Protein AF-A0A9N8ZAM7-F1 (afdb_monomer)

InterPro domains:
  IPR006011 Syntaxin, N-terminal domain [PF00804] (9-157)
  IPR010989 SNARE [SSF47661] (10-206)
  IPR045242 Syntaxin [PTHR19957] (15-253)

Nearest PDB structures (foldseek):
  1fio-assembly1_A  TM=8.829E-01  e=1.238E-08  Saccharomyces cerevisiae
  5lg4-assembly1_A  TM=8.996E-01  e=4.726E-08  Saccharomyces cerevisiae S288C
  5m4y-assembly1_A  TM=8.963E-01  e=9.948E-08  Saccharomyces cerevisiae S288C
  5m4y-assembly2_C  TM=8.676E-01  e=7.387E-08  Saccharomyces cerevisiae S288C
  7q83-assembly1_B  TM=8.744E-01  e=1.260E-04  Saccharomyces cerevisiae S288C

Mean predicted aligned error: 14.82 Å

Organism: NCBI:txid1213867

Foldseek 3Di:
DPDVVVVVVLVVLLVLLVVLLVVLVVLLVVLLVLLVVLLPDPDPVSNVVSLVVSVVSLVVSLVSLVVSLVSLVVLVVVLVPDDPPPPVSVVSVVSSVVSLVSSLVSLVSSLVSLVVSLVSLLVVQLVVVCVVVVPDDPVNSVVLLLDLDDDVVLVVVQPPDPVSVVVNVVSNVSSVSSVVSLVSSVSSLVSSVVSPPPPPDDDPDDPPPVVVSCVSVCVSVVSVPDDDDDDDDDDDPDPPPVVVVVVVVVVVVVVVVVVVVVVVVD

Structure (mmCIF, N/CA/C/O backbone):
data_AF-A0A9N8ZAM7-F1
#
_entry.id   AF-A0A9N8ZAM7-F1
#
loop_
_atom_site.group_PDB
_atom_site.id
_atom_site.type_symbol
_atom_site.label_atom_id
_atom_site.label_alt_id
_atom_site.label_comp_id
_atom_site.label_asym_id
_atom_site.label_entity_id
_atom_site.label_seq_id
_atom_site.pdbx_PDB_ins_code
_atom_site.Cartn_x
_atom_site.Cartn_y
_atom_site.Cartn_z
_atom_site.occupancy
_atom_site.B_iso_or_equiv
_atom_site.auth_seq_id
_atom_site.auth_comp_id
_atom_site.auth_asym_id
_atom_site.auth_atom_id
_atom_site.pdbx_PDB_model_num
ATOM 1 N N . MET A 1 1 ? 20.074 8.987 -38.289 1.00 48.75 1 MET A N 1
ATOM 2 C CA . MET A 1 1 ? 20.269 9.927 -37.158 1.00 48.75 1 MET A CA 1
ATOM 3 C C . MET A 1 1 ? 19.615 9.322 -35.912 1.00 48.75 1 MET A C 1
ATOM 5 O O . MET A 1 1 ? 18.932 10.019 -35.177 1.00 48.75 1 MET A O 1
ATOM 9 N N . ASP A 1 2 ? 19.798 8.013 -35.678 1.00 62.59 2 ASP A N 1
ATOM 10 C CA . ASP A 1 2 ? 18.741 7.205 -35.039 1.00 62.59 2 ASP A CA 1
ATOM 11 C C . ASP A 1 2 ? 19.158 6.454 -33.773 1.00 62.59 2 ASP A C 1
ATOM 13 O O . ASP A 1 2 ? 18.412 6.468 -32.797 1.00 62.59 2 ASP A O 1
ATOM 17 N N . ASP A 1 3 ? 20.348 5.853 -33.722 1.00 60.50 3 ASP A N 1
ATOM 18 C CA . ASP A 1 3 ? 20.687 4.972 -32.591 1.00 60.50 3 ASP A CA 1
ATOM 19 C C . ASP A 1 3 ? 21.070 5.742 -31.319 1.00 60.50 3 ASP A C 1
ATOM 21 O O . ASP A 1 3 ? 20.697 5.351 -30.214 1.00 60.50 3 ASP A O 1
ATOM 25 N N . ASN A 1 4 ? 21.732 6.897 -31.460 1.00 60.62 4 ASN A N 1
ATOM 26 C CA . ASN A 1 4 ? 22.152 7.709 -30.313 1.00 60.62 4 ASN A CA 1
ATOM 27 C C . ASN A 1 4 ? 20.951 8.370 -29.603 1.00 60.62 4 ASN A C 1
ATOM 29 O O . ASN A 1 4 ? 20.853 8.353 -28.380 1.00 60.62 4 ASN A O 1
ATOM 33 N N . VAL A 1 5 ? 19.973 8.870 -30.369 1.00 68.50 5 VAL A N 1
ATOM 34 C CA . VAL A 1 5 ? 18.729 9.451 -29.824 1.00 68.50 5 VAL A CA 1
ATOM 35 C C . VAL A 1 5 ? 17.871 8.373 -29.154 1.00 68.50 5 VAL A C 1
ATOM 37 O O . VAL A 1 5 ? 17.298 8.604 -28.088 1.00 68.50 5 VAL A O 1
ATOM 40 N N . LYS A 1 6 ? 17.813 7.170 -29.740 1.00 66.25 6 LYS A N 1
ATOM 41 C CA . LYS A 1 6 ? 17.089 6.029 -29.169 1.00 66.25 6 LYS A CA 1
ATOM 42 C C . LYS A 1 6 ? 17.720 5.554 -27.857 1.00 66.25 6 LYS A C 1
ATOM 44 O O . LYS A 1 6 ? 16.984 5.266 -26.917 1.00 66.25 6 LYS A O 1
ATOM 49 N N . ASN A 1 7 ? 19.051 5.531 -27.766 1.00 68.12 7 ASN A N 1
ATOM 50 C CA . ASN A 1 7 ? 19.766 5.191 -26.534 1.00 68.12 7 ASN A CA 1
ATOM 51 C C . ASN A 1 7 ? 19.563 6.236 -25.429 1.00 68.12 7 ASN A C 1
ATOM 53 O O . ASN A 1 7 ? 19.286 5.852 -24.295 1.00 68.12 7 ASN A O 1
ATOM 57 N N . ILE A 1 8 ? 19.601 7.535 -25.746 1.00 74.81 8 ILE A N 1
ATOM 58 C CA . ILE A 1 8 ? 19.331 8.609 -24.771 1.00 74.81 8 ILE A CA 1
ATOM 59 C C . ILE A 1 8 ? 17.920 8.471 -24.183 1.00 74.81 8 ILE A C 1
ATOM 61 O O . ILE A 1 8 ? 17.765 8.407 -22.966 1.00 74.81 8 ILE A O 1
ATOM 65 N N . LYS A 1 9 ? 16.901 8.306 -25.035 1.00 76.31 9 LYS A N 1
ATOM 66 C CA . LYS A 1 9 ? 15.503 8.155 -24.598 1.00 76.31 9 LYS A CA 1
ATOM 67 C C . LYS A 1 9 ? 15.277 6.930 -23.697 1.00 76.31 9 LYS A C 1
ATOM 69 O O . LYS A 1 9 ? 14.384 6.926 -22.854 1.00 76.31 9 LYS A O 1
ATOM 74 N N . LEU A 1 10 ? 16.072 5.876 -23.873 1.00 72.31 10 LEU A N 1
ATOM 75 C CA . LEU A 1 10 ? 15.994 4.665 -23.055 1.00 72.31 10 LEU A CA 1
ATOM 76 C C . LEU A 1 10 ? 16.724 4.805 -21.719 1.00 72.31 10 LEU A C 1
ATOM 78 O O . LEU A 1 10 ? 16.245 4.284 -20.715 1.00 72.31 10 LEU A O 1
ATOM 82 N N . LEU A 1 11 ? 17.854 5.514 -21.686 1.00 78.88 11 LEU A N 1
ATOM 83 C CA . LEU A 1 11 ? 18.522 5.862 -20.431 1.00 78.88 11 LEU A CA 1
ATOM 84 C C . LEU A 1 11 ? 17.626 6.758 -19.567 1.00 78.88 11 LEU A C 1
ATOM 86 O O . LEU A 1 11 ? 17.526 6.540 -18.360 1.00 78.88 11 LEU A O 1
ATOM 90 N N . GLU A 1 12 ? 16.912 7.696 -20.191 1.00 85.56 12 GLU A N 1
ATOM 91 C CA . GLU A 1 12 ? 15.881 8.505 -19.532 1.00 85.56 12 GLU A CA 1
ATOM 92 C C . GLU A 1 12 ? 14.738 7.641 -18.979 1.00 85.56 12 GLU A C 1
ATOM 94 O O . GLU A 1 12 ? 14.302 7.845 -17.847 1.00 85.56 12 GLU A O 1
ATOM 99 N N . GLU A 1 13 ? 14.273 6.642 -19.737 1.00 86.44 13 GLU A N 1
ATOM 100 C CA . GLU A 1 13 ? 13.217 5.727 -19.291 1.00 86.44 13 GLU A CA 1
ATOM 101 C C . GLU A 1 13 ? 13.641 4.907 -18.066 1.00 86.44 13 GLU A C 1
ATOM 103 O O . GLU A 1 13 ? 12.907 4.831 -17.082 1.00 86.44 13 GLU A O 1
ATOM 108 N N . VAL A 1 14 ? 14.846 4.342 -18.096 1.00 89.88 14 VAL A N 1
ATOM 109 C CA . VAL A 1 14 ? 15.426 3.601 -16.970 1.00 89.88 14 VAL A CA 1
ATOM 110 C C . VAL A 1 14 ? 15.573 4.497 -15.738 1.00 89.88 14 VAL A C 1
ATOM 112 O O . VAL A 1 14 ? 15.142 4.113 -14.652 1.00 89.88 14 VAL A O 1
ATOM 115 N N . SER A 1 15 ? 16.136 5.696 -15.904 1.00 92.06 15 SER A N 1
ATOM 116 C CA . SER A 1 15 ? 16.304 6.654 -14.807 1.00 92.06 15 SER A CA 1
ATOM 117 C C . SER A 1 15 ? 14.955 7.079 -14.217 1.00 92.06 15 SER A C 1
ATOM 119 O O . SER A 1 15 ? 14.806 7.156 -12.997 1.00 92.06 15 SER A O 1
ATOM 121 N N . SER A 1 16 ? 13.938 7.268 -15.063 1.00 94.25 16 SER A N 1
ATOM 122 C CA . SER A 1 16 ? 12.575 7.565 -14.618 1.00 94.25 16 SER A CA 1
ATOM 123 C C . SER A 1 16 ? 11.981 6.428 -13.783 1.00 94.25 16 SER A C 1
ATOM 125 O O . SER A 1 16 ? 11.367 6.693 -12.749 1.00 94.25 16 SER A O 1
ATOM 127 N N . ILE A 1 17 ? 12.180 5.166 -14.187 1.00 94.69 17 ILE A N 1
ATOM 128 C CA . ILE A 1 17 ? 11.742 3.999 -13.404 1.00 94.69 17 ILE A CA 1
ATOM 129 C C . ILE A 1 17 ? 12.436 3.991 -12.037 1.00 94.69 17 ILE A C 1
ATOM 131 O O . ILE A 1 17 ? 11.761 3.852 -11.020 1.00 94.69 17 ILE A O 1
ATOM 135 N N . GLU A 1 18 ? 13.756 4.189 -11.988 1.00 94.25 18 GLU A N 1
ATOM 136 C CA . GLU A 1 18 ? 14.510 4.214 -10.726 1.00 94.25 18 GLU A CA 1
ATOM 137 C C . GLU A 1 18 ? 14.009 5.304 -9.775 1.00 94.25 18 GLU A C 1
ATOM 139 O O . GLU A 1 18 ? 13.710 5.011 -8.618 1.00 94.25 18 GLU A O 1
ATOM 144 N N . GLN A 1 19 ? 13.818 6.527 -10.275 1.00 96.31 19 GLN A N 1
ATOM 145 C CA . GLN A 1 19 ? 13.316 7.649 -9.479 1.00 96.31 19 GLN A CA 1
ATOM 146 C C . GLN A 1 19 ? 11.909 7.383 -8.920 1.00 96.31 19 GLN A C 1
ATOM 148 O O . GLN A 1 19 ? 11.572 7.787 -7.800 1.00 96.31 19 GLN A O 1
ATOM 153 N N . ARG A 1 20 ? 11.056 6.708 -9.695 1.00 96.88 20 ARG A N 1
ATOM 154 C CA . ARG A 1 20 ? 9.708 6.330 -9.254 1.00 96.88 20 ARG A CA 1
ATOM 155 C C . ARG A 1 20 ? 9.759 5.278 -8.156 1.00 96.88 20 ARG A C 1
ATOM 157 O O . ARG A 1 20 ? 9.034 5.421 -7.174 1.00 96.88 20 ARG A O 1
ATOM 164 N N . ILE A 1 21 ? 10.639 4.285 -8.282 1.00 93.81 21 ILE A N 1
ATOM 165 C CA . ILE A 1 21 ? 10.883 3.286 -7.235 1.00 93.81 21 ILE A CA 1
ATOM 166 C C . ILE A 1 21 ? 11.348 3.974 -5.943 1.00 93.81 21 ILE A C 1
ATOM 168 O O . ILE A 1 21 ? 10.751 3.740 -4.894 1.00 93.81 21 ILE A O 1
ATOM 172 N N . ASP A 1 22 ? 12.305 4.901 -6.019 1.00 93.81 22 ASP A N 1
ATOM 173 C CA . ASP A 1 22 ? 12.776 5.656 -4.846 1.00 93.81 22 ASP A CA 1
ATOM 174 C C . ASP A 1 22 ? 11.640 6.484 -4.213 1.00 93.81 22 ASP A C 1
ATOM 176 O O . ASP A 1 22 ? 11.487 6.568 -2.992 1.00 93.81 22 ASP A O 1
ATOM 180 N N . THR A 1 23 ? 10.773 7.067 -5.045 1.00 96.31 23 THR A N 1
ATOM 181 C CA . THR A 1 23 ? 9.589 7.802 -4.577 1.00 96.31 23 THR A CA 1
ATOM 182 C C . THR A 1 23 ? 8.603 6.884 -3.848 1.00 96.31 23 THR A C 1
ATOM 184 O O . THR A 1 23 ? 8.030 7.282 -2.828 1.00 96.31 23 THR A O 1
ATOM 187 N N . ILE A 1 24 ? 8.409 5.655 -4.335 1.00 96.00 24 ILE A N 1
ATOM 188 C CA . ILE A 1 24 ? 7.571 4.647 -3.677 1.00 96.00 24 ILE A CA 1
ATOM 189 C C . ILE A 1 24 ? 8.163 4.286 -2.309 1.00 96.00 24 ILE A C 1
ATOM 191 O O . ILE A 1 24 ? 7.428 4.306 -1.323 1.00 96.00 24 ILE A O 1
ATOM 195 N N . GLU A 1 25 ? 9.471 4.042 -2.206 1.00 93.81 25 GLU A N 1
ATOM 196 C CA . GLU A 1 25 ? 10.148 3.757 -0.928 1.00 93.81 25 GLU A CA 1
ATOM 197 C C . GLU A 1 25 ? 9.952 4.885 0.096 1.00 93.81 25 GLU A C 1
ATOM 199 O O . GLU A 1 25 ? 9.570 4.646 1.249 1.00 93.81 25 GLU A O 1
ATOM 204 N N . ILE A 1 26 ? 10.121 6.137 -0.340 1.00 96.25 26 ILE A N 1
ATOM 205 C CA . ILE A 1 26 ? 9.873 7.320 0.491 1.00 96.25 26 ILE A CA 1
ATOM 206 C C . ILE A 1 26 ? 8.412 7.361 0.958 1.00 96.25 26 ILE A C 1
ATOM 208 O O . ILE A 1 26 ? 8.130 7.686 2.118 1.00 96.25 26 ILE A O 1
ATOM 212 N N . ASN A 1 27 ? 7.462 7.051 0.075 1.00 96.69 27 ASN A N 1
ATOM 213 C CA . ASN A 1 27 ? 6.049 7.022 0.434 1.00 96.69 27 ASN A CA 1
ATOM 214 C C . ASN A 1 27 ? 5.729 5.897 1.421 1.00 96.69 27 ASN A C 1
ATOM 216 O O . ASN A 1 27 ? 5.011 6.156 2.386 1.00 96.69 27 ASN A O 1
ATOM 220 N N . ILE A 1 28 ? 6.304 4.702 1.258 1.00 93.88 28 ILE A N 1
ATOM 221 C CA . ILE A 1 28 ? 6.164 3.588 2.208 1.00 93.88 28 ILE A CA 1
ATOM 222 C C . ILE A 1 28 ? 6.651 4.018 3.595 1.00 93.88 28 ILE A C 1
ATOM 224 O O . ILE A 1 28 ? 5.942 3.834 4.585 1.00 93.88 28 ILE A O 1
ATOM 228 N N . ALA A 1 29 ? 7.814 4.670 3.688 1.00 93.06 29 ALA A N 1
ATOM 229 C CA . ALA A 1 29 ? 8.328 5.179 4.960 1.00 93.06 29 ALA A CA 1
ATOM 230 C C . ALA A 1 29 ? 7.380 6.211 5.606 1.00 93.06 29 ALA A C 1
ATOM 232 O O . ALA A 1 29 ? 7.124 6.165 6.814 1.00 93.06 29 ALA A O 1
ATOM 233 N N . LYS A 1 30 ? 6.802 7.121 4.807 1.00 96.31 30 LYS A N 1
ATOM 234 C CA . LYS A 1 30 ? 5.789 8.083 5.280 1.00 96.31 30 LYS A CA 1
ATOM 235 C C . LYS A 1 30 ? 4.516 7.384 5.758 1.00 96.31 30 LYS A C 1
ATOM 237 O O . LYS A 1 30 ? 3.986 7.762 6.803 1.00 96.31 30 LYS A O 1
ATOM 242 N N . ILE A 1 31 ? 4.036 6.384 5.017 1.00 95.94 31 ILE A N 1
ATOM 243 C CA . ILE A 1 31 ? 2.848 5.591 5.359 1.00 95.94 31 ILE A CA 1
ATOM 244 C C . ILE A 1 31 ? 3.068 4.886 6.698 1.00 95.94 31 ILE A C 1
ATOM 246 O O . ILE A 1 31 ? 2.260 5.086 7.603 1.00 95.94 31 ILE A O 1
ATOM 250 N N . LYS A 1 32 ? 4.195 4.183 6.875 1.00 93.00 32 LYS A N 1
ATOM 251 C CA . LYS A 1 32 ? 4.562 3.516 8.138 1.00 93.00 32 LYS A CA 1
ATOM 252 C C . LYS A 1 32 ? 4.560 4.481 9.322 1.00 93.00 32 LYS A C 1
ATOM 254 O O . LYS A 1 32 ? 3.922 4.221 10.338 1.00 93.00 32 LYS A O 1
ATOM 259 N N . LYS A 1 33 ? 5.178 5.654 9.165 1.00 93.56 33 LYS A N 1
ATOM 260 C CA . LYS A 1 33 ? 5.207 6.682 10.217 1.00 93.56 33 LYS A CA 1
ATOM 261 C C . LYS A 1 33 ? 3.810 7.189 10.589 1.00 93.56 33 LYS A C 1
ATOM 263 O O . LYS A 1 33 ? 3.557 7.517 11.746 1.00 93.56 33 LYS A O 1
ATOM 268 N N . ILE A 1 34 ? 2.897 7.306 9.624 1.00 94.25 34 ILE A N 1
ATOM 269 C CA . ILE A 1 34 ? 1.506 7.696 9.902 1.00 94.25 34 ILE A CA 1
ATOM 270 C C . ILE A 1 34 ? 0.742 6.541 10.558 1.00 94.25 34 ILE A C 1
ATOM 272 O O . ILE A 1 34 ? -0.009 6.773 11.500 1.00 94.25 34 ILE A O 1
ATOM 276 N N . GLN A 1 35 ? 0.956 5.307 10.103 1.00 92.19 35 GLN A N 1
ATOM 277 C CA . GLN A 1 35 ? 0.365 4.102 10.682 1.00 92.19 35 GLN A CA 1
ATOM 278 C C . GLN A 1 35 ? 0.735 3.951 12.159 1.00 92.19 35 GLN A C 1
ATOM 280 O O . GLN A 1 35 ? -0.159 3.791 12.986 1.00 92.19 35 GLN A O 1
ATOM 285 N N . GLU A 1 36 ? 2.012 4.111 12.510 1.00 90.50 36 GLU A N 1
ATOM 286 C CA . GLU A 1 36 ? 2.485 4.119 13.901 1.00 90.50 36 GLU A CA 1
ATOM 287 C C . GLU A 1 36 ? 1.731 5.153 14.748 1.00 90.50 36 GLU A C 1
ATOM 289 O O . GLU A 1 36 ? 1.237 4.828 15.829 1.00 90.50 36 GLU A O 1
ATOM 294 N N . LYS A 1 37 ? 1.555 6.375 14.223 1.00 89.75 37 LYS A N 1
ATOM 295 C CA . LYS A 1 37 ? 0.787 7.438 14.891 1.00 89.75 37 LYS A CA 1
ATOM 296 C C . LYS A 1 37 ? -0.687 7.071 15.094 1.00 89.75 37 LYS A C 1
ATOM 298 O O . LYS A 1 37 ? -1.223 7.313 16.168 1.00 89.75 37 LYS A O 1
ATOM 303 N N . ILE A 1 38 ? -1.328 6.448 14.103 1.00 87.62 38 ILE A N 1
ATOM 304 C CA . ILE A 1 38 ? -2.724 5.976 14.196 1.00 87.62 38 ILE A CA 1
ATOM 305 C C . ILE A 1 38 ? -2.881 4.867 15.251 1.00 87.62 38 ILE A C 1
ATOM 307 O O . ILE A 1 38 ? -3.926 4.733 15.892 1.00 87.62 38 ILE A O 1
ATOM 311 N N . ILE A 1 39 ? -1.866 4.019 15.424 1.00 85.31 39 ILE A N 1
ATOM 312 C CA . ILE A 1 39 ? -1.918 2.945 16.420 1.00 85.31 39 ILE A CA 1
ATOM 313 C C . ILE A 1 39 ? -1.829 3.504 17.845 1.00 85.31 39 ILE A C 1
ATOM 315 O O . ILE A 1 39 ? -2.546 3.011 18.718 1.00 85.31 39 ILE A O 1
ATOM 319 N N . ILE A 1 40 ? -1.002 4.529 18.076 1.00 81.44 40 ILE A N 1
ATOM 320 C CA . ILE A 1 40 ? -0.827 5.141 19.406 1.00 81.44 40 ILE A CA 1
ATOM 321 C C . ILE A 1 40 ? -1.873 6.213 19.739 1.00 81.44 40 ILE A C 1
ATOM 323 O O . ILE A 1 40 ? -2.049 6.527 20.915 1.00 81.44 40 ILE A O 1
ATOM 327 N N . SER A 1 41 ? -2.565 6.782 18.744 1.00 77.69 41 SER A N 1
ATOM 328 C CA . SER A 1 41 ? -3.547 7.845 18.974 1.00 77.69 41 SER A CA 1
ATOM 329 C C . SER A 1 41 ? -4.703 7.354 19.849 1.00 77.69 41 SER A C 1
ATOM 331 O O . SER A 1 41 ? -5.353 6.349 19.543 1.00 77.69 41 SER A O 1
ATOM 333 N N . VAL A 1 42 ? -4.978 8.088 20.928 1.00 68.12 42 VAL A N 1
ATOM 334 C CA . VAL A 1 42 ? -6.089 7.810 21.856 1.00 68.12 42 VAL A CA 1
ATOM 335 C C . VAL A 1 42 ? -7.342 8.606 21.471 1.00 68.12 42 VAL A C 1
ATOM 337 O O . VAL A 1 42 ? -8.453 8.139 21.704 1.00 68.12 42 VAL A O 1
ATOM 340 N N . ALA A 1 43 ? -7.174 9.767 20.826 1.00 65.88 43 ALA A N 1
ATOM 341 C CA . ALA A 1 43 ? -8.265 10.624 20.373 1.00 65.88 43 ALA A CA 1
ATOM 342 C C . ALA A 1 43 ? -8.764 10.250 18.965 1.00 65.88 43 ALA A C 1
ATOM 344 O O . ALA A 1 43 ? -7.995 10.148 18.007 1.00 65.88 43 ALA A O 1
ATOM 345 N N . THR A 1 44 ? -10.082 10.120 18.821 1.00 69.12 44 THR A N 1
ATOM 346 C CA . THR A 1 44 ? -10.767 9.713 17.583 1.00 69.12 44 THR A CA 1
ATOM 347 C C . THR A 1 44 ? -10.644 10.722 16.441 1.00 69.12 44 THR A C 1
ATOM 349 O O . THR A 1 44 ? -10.605 10.348 15.267 1.00 69.12 44 THR A O 1
ATOM 352 N N . THR A 1 45 ? -10.597 12.014 16.770 1.00 70.69 45 THR A N 1
ATOM 353 C CA . THR A 1 45 ? -10.478 13.115 15.802 1.00 70.69 45 THR A CA 1
ATOM 354 C C . THR A 1 45 ? -9.092 13.155 15.160 1.00 70.69 45 THR A C 1
ATOM 356 O O . THR A 1 45 ? -8.979 13.284 13.941 1.00 70.69 45 THR A O 1
ATOM 359 N N . GLU A 1 46 ? -8.043 12.967 15.961 1.00 79.06 46 GLU A N 1
ATOM 360 C CA . GLU A 1 46 ? -6.660 12.864 15.490 1.00 79.06 46 GLU A CA 1
ATOM 361 C C . GLU A 1 46 ? -6.461 11.617 14.618 1.00 79.06 46 GLU A C 1
ATOM 363 O O . GLU A 1 46 ? -5.899 11.708 13.523 1.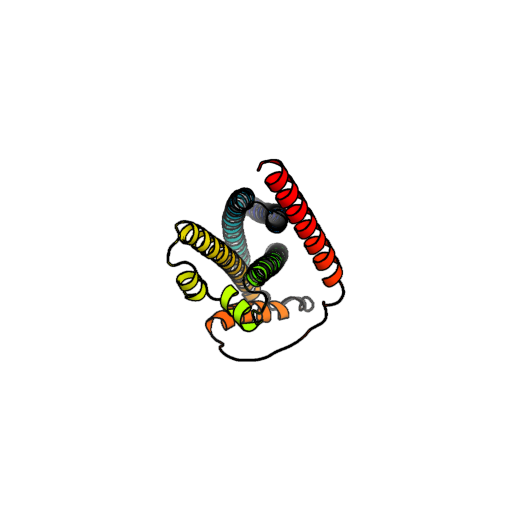00 79.06 46 GLU A O 1
ATOM 368 N N . GLU A 1 47 ? -7.001 10.470 15.049 1.00 81.62 47 GLU A N 1
ATOM 369 C CA . GLU A 1 47 ? -6.986 9.226 14.272 1.00 81.62 47 GLU A CA 1
ATOM 370 C C . GLU A 1 47 ? -7.588 9.427 12.875 1.00 81.62 47 GLU A C 1
ATOM 372 O O . GLU A 1 47 ? -7.026 8.966 11.879 1.00 81.62 47 GLU A O 1
ATOM 377 N N . PHE A 1 48 ? -8.703 10.156 12.776 1.00 81.75 48 PHE A N 1
ATOM 378 C CA . PHE A 1 48 ? -9.348 10.413 11.494 1.00 81.75 48 PHE A CA 1
ATOM 379 C C . PHE A 1 48 ? -8.504 11.282 10.556 1.00 81.75 48 PHE A C 1
ATOM 381 O O . PHE A 1 48 ? -8.352 10.934 9.383 1.00 81.75 48 PHE A O 1
ATOM 388 N N . ALA A 1 49 ? -7.941 12.384 11.055 1.00 87.44 49 ALA A N 1
ATOM 389 C CA . ALA A 1 49 ? -7.098 13.263 10.246 1.00 87.44 49 ALA A CA 1
ATOM 390 C C . ALA A 1 49 ? -5.849 12.524 9.731 1.00 87.44 49 ALA A C 1
ATOM 392 O O . ALA A 1 49 ? -5.473 12.642 8.560 1.00 87.44 49 ALA A O 1
ATOM 393 N N . LEU A 1 50 ? -5.234 11.699 10.584 1.00 91.25 50 LEU A N 1
ATOM 394 C CA . LEU A 1 50 ? -4.107 10.850 10.206 1.00 91.25 50 LEU A CA 1
ATOM 395 C C . LEU A 1 50 ? -4.507 9.790 9.171 1.00 91.25 50 LEU A C 1
ATOM 397 O O . LEU A 1 50 ? -3.778 9.596 8.198 1.00 91.25 50 LEU A O 1
ATOM 401 N N . ALA A 1 51 ? -5.666 9.145 9.331 1.00 88.44 51 ALA A N 1
ATOM 402 C CA . ALA A 1 51 ? -6.179 8.167 8.371 1.00 88.44 51 ALA A CA 1
ATOM 403 C C . ALA A 1 51 ? -6.442 8.798 6.994 1.00 88.44 51 ALA A C 1
ATOM 405 O O . ALA A 1 51 ? -6.069 8.225 5.971 1.00 88.44 51 ALA A O 1
ATOM 406 N N . GLN A 1 52 ? -7.004 10.010 6.945 1.00 90.25 52 GLN A N 1
ATOM 407 C CA . GLN A 1 52 ? -7.199 10.733 5.686 1.00 90.25 52 GLN A CA 1
ATOM 408 C C . GLN A 1 52 ? -5.861 11.037 4.999 1.00 90.25 52 GLN A C 1
ATOM 410 O O . GLN A 1 52 ? -5.704 10.769 3.806 1.00 90.25 52 GLN A O 1
ATOM 415 N N . LYS A 1 53 ? -4.872 11.524 5.758 1.00 93.56 53 LYS A N 1
ATOM 416 C CA . LYS A 1 53 ? -3.521 11.782 5.243 1.00 93.56 53 LYS A CA 1
ATOM 417 C C . LYS A 1 53 ? -2.844 10.506 4.740 1.00 93.56 53 LYS A C 1
ATOM 419 O O . LYS A 1 53 ? -2.218 10.525 3.683 1.00 93.56 53 LYS A O 1
ATOM 424 N N . ARG A 1 54 ? -2.988 9.388 5.462 1.00 94.75 54 ARG A N 1
ATOM 425 C CA . ARG A 1 54 ? -2.508 8.072 5.016 1.00 94.75 54 ARG A CA 1
ATOM 426 C C . ARG A 1 54 ? -3.146 7.701 3.679 1.00 94.75 54 ARG A C 1
ATOM 428 O O . ARG A 1 54 ? -2.425 7.383 2.742 1.00 94.75 54 ARG A O 1
ATOM 435 N N . ASN A 1 55 ? -4.471 7.788 3.577 1.00 91.44 55 ASN A N 1
ATOM 436 C CA . ASN A 1 55 ? -5.215 7.377 2.386 1.00 91.44 55 ASN A CA 1
ATOM 437 C C . ASN A 1 55 ? -4.832 8.196 1.140 1.00 91.44 55 ASN A C 1
ATOM 439 O O . ASN A 1 55 ? -4.744 7.631 0.055 1.00 91.44 55 ASN A O 1
ATOM 443 N N . GLN A 1 56 ? -4.510 9.486 1.291 1.00 94.75 56 GLN A N 1
ATOM 444 C CA . GLN A 1 56 ? -3.966 10.302 0.197 1.00 94.75 56 GLN A CA 1
ATOM 445 C C . GLN A 1 56 ? -2.609 9.784 -0.303 1.00 94.75 56 GLN A C 1
ATOM 447 O O . GLN A 1 56 ? -2.404 9.648 -1.508 1.00 94.75 56 GLN A O 1
ATOM 452 N N . ILE A 1 57 ? -1.685 9.463 0.610 1.00 95.88 57 ILE A N 1
ATOM 453 C CA . ILE A 1 57 ? -0.359 8.950 0.233 1.00 95.88 57 ILE A CA 1
ATOM 454 C C . ILE A 1 57 ? -0.477 7.545 -0.364 1.00 95.88 57 ILE A C 1
ATOM 456 O O . ILE A 1 57 ? 0.187 7.263 -1.357 1.00 95.88 57 ILE A O 1
ATOM 460 N N . VAL A 1 58 ? -1.342 6.685 0.182 1.00 95.31 58 VAL A N 1
ATOM 461 C CA . VAL A 1 58 ? -1.623 5.346 -0.366 1.00 95.31 58 VAL A CA 1
ATOM 462 C C . VAL A 1 58 ? -2.151 5.449 -1.795 1.00 95.31 58 VAL A C 1
ATOM 464 O O . VAL A 1 58 ? -1.649 4.748 -2.670 1.00 95.31 58 VAL A O 1
ATOM 467 N N . HIS A 1 59 ? -3.101 6.353 -2.053 1.00 95.31 59 HIS A N 1
ATOM 468 C CA . HIS A 1 59 ? -3.633 6.578 -3.396 1.00 95.31 59 HIS A CA 1
ATOM 469 C C . HIS A 1 59 ? -2.549 7.057 -4.371 1.00 95.31 59 HIS A C 1
ATOM 471 O O . HIS A 1 59 ? -2.345 6.426 -5.399 1.00 95.31 59 HIS A O 1
ATOM 477 N N . ASN A 1 60 ? -1.780 8.091 -4.015 1.00 95.56 60 ASN A N 1
ATOM 478 C CA . ASN A 1 60 ? -0.666 8.556 -4.850 1.00 95.56 60 ASN A CA 1
ATOM 479 C C . ASN A 1 60 ? 0.373 7.446 -5.108 1.00 95.56 60 ASN A C 1
ATOM 481 O O . ASN A 1 60 ? 0.876 7.285 -6.213 1.00 95.56 60 ASN A O 1
ATOM 485 N N . THR A 1 61 ? 0.679 6.640 -4.089 1.00 96.75 61 THR A N 1
ATOM 486 C CA . THR A 1 61 ? 1.627 5.524 -4.216 1.00 96.75 61 THR A CA 1
ATOM 487 C C . THR A 1 61 ? 1.106 4.461 -5.174 1.00 96.75 61 THR A C 1
ATOM 489 O O . THR A 1 61 ? 1.880 3.947 -5.973 1.00 96.75 61 THR A O 1
ATOM 492 N N . ARG A 1 62 ? -0.197 4.159 -5.142 1.00 95.94 62 ARG A N 1
ATOM 493 C CA . ARG A 1 62 ? -0.844 3.237 -6.082 1.00 95.94 62 ARG A CA 1
ATOM 494 C C . ARG A 1 62 ? -0.712 3.704 -7.532 1.00 95.94 62 ARG A C 1
ATOM 496 O O . ARG A 1 62 ? -0.400 2.881 -8.388 1.00 95.94 62 ARG A O 1
ATOM 503 N N . GLU A 1 63 ? -0.921 4.989 -7.807 1.00 96.94 63 GLU A N 1
ATOM 504 C CA . GLU A 1 63 ? -0.746 5.535 -9.161 1.00 96.94 63 GLU A CA 1
ATOM 505 C C . GLU A 1 63 ? 0.706 5.356 -9.630 1.00 96.94 63 GLU A C 1
ATOM 507 O O . GLU A 1 63 ? 0.953 4.756 -10.675 1.00 96.94 63 GLU A O 1
ATOM 512 N N . ILE A 1 64 ? 1.683 5.735 -8.794 1.00 97.00 64 ILE A N 1
ATOM 513 C CA . ILE A 1 64 ? 3.110 5.586 -9.121 1.00 97.00 64 ILE A CA 1
ATOM 514 C C . ILE A 1 64 ? 3.489 4.110 -9.318 1.00 97.00 64 ILE A C 1
ATOM 516 O O . ILE A 1 64 ? 4.241 3.801 -10.241 1.00 97.00 64 ILE A O 1
ATOM 520 N N . LEU A 1 65 ? 2.968 3.188 -8.502 1.00 96.06 65 LEU A N 1
ATOM 521 C CA . LEU A 1 65 ? 3.179 1.744 -8.660 1.00 96.06 65 LEU A CA 1
ATOM 522 C C . LEU A 1 65 ? 2.688 1.245 -10.027 1.00 96.06 65 LEU A C 1
ATOM 524 O O . LEU A 1 65 ? 3.418 0.533 -10.718 1.00 96.06 65 LEU A O 1
ATOM 528 N N . ASN A 1 66 ? 1.478 1.637 -10.436 1.00 94.56 66 ASN A N 1
ATOM 529 C CA . ASN A 1 66 ? 0.911 1.233 -11.722 1.00 94.56 66 ASN A CA 1
ATOM 530 C C . ASN A 1 66 ? 1.684 1.827 -12.902 1.00 94.56 66 ASN A C 1
ATOM 532 O O . ASN A 1 66 ? 2.051 1.089 -13.816 1.00 94.56 66 ASN A O 1
ATOM 536 N N . GLU A 1 67 ? 2.013 3.118 -12.846 1.00 95.25 67 GLU A N 1
ATOM 537 C CA . GLU A 1 67 ? 2.842 3.775 -13.860 1.00 95.25 67 GLU A CA 1
ATOM 538 C C . GLU A 1 67 ? 4.224 3.113 -13.973 1.00 95.25 67 GLU A C 1
ATOM 540 O O . GLU A 1 67 ? 4.720 2.880 -15.075 1.00 95.25 67 GLU A O 1
ATOM 545 N N . THR A 1 68 ? 4.834 2.752 -12.840 1.00 95.75 68 THR A N 1
ATOM 546 C CA . THR A 1 68 ? 6.138 2.070 -12.796 1.00 95.75 68 THR A CA 1
ATOM 547 C C . THR A 1 68 ? 6.060 0.681 -13.425 1.00 95.75 68 THR A C 1
ATOM 549 O O . THR A 1 68 ? 6.904 0.339 -14.254 1.00 95.75 68 THR A O 1
ATOM 552 N N . LYS A 1 69 ? 5.018 -0.102 -13.111 1.00 94.31 69 LYS A N 1
ATOM 553 C CA . LYS A 1 69 ? 4.754 -1.394 -13.766 1.00 94.31 69 LYS A CA 1
ATOM 554 C C . LYS A 1 69 ? 4.633 -1.228 -15.282 1.00 94.31 69 LYS A C 1
ATOM 556 O O . LYS A 1 69 ? 5.241 -1.992 -16.032 1.00 94.31 69 LYS A O 1
ATOM 561 N N . ASP A 1 70 ? 3.858 -0.252 -15.742 1.00 93.50 70 ASP A N 1
ATOM 562 C CA . ASP A 1 70 ? 3.612 -0.051 -17.171 1.00 93.50 70 ASP A CA 1
ATOM 563 C C . ASP A 1 70 ? 4.874 0.415 -17.912 1.00 93.50 70 ASP A C 1
ATOM 565 O O . ASP A 1 70 ? 5.125 -0.021 -19.040 1.00 93.50 70 ASP A O 1
ATOM 569 N N . LEU A 1 71 ? 5.713 1.234 -17.266 1.00 93.31 71 LEU A N 1
ATOM 570 C CA . LEU A 1 71 ? 7.046 1.601 -17.751 1.00 93.31 71 LEU A CA 1
ATOM 571 C C . LEU A 1 71 ? 7.960 0.375 -17.877 1.00 93.31 71 LEU A C 1
ATOM 573 O O . LEU A 1 71 ? 8.537 0.167 -18.942 1.00 93.31 71 LEU A O 1
ATOM 577 N N . ILE A 1 72 ? 8.026 -0.482 -16.854 1.00 92.50 72 ILE A N 1
ATOM 578 C CA . ILE A 1 72 ? 8.814 -1.725 -16.892 1.00 92.50 72 ILE A CA 1
ATOM 579 C C . ILE A 1 72 ? 8.326 -2.648 -18.021 1.00 92.50 72 ILE A C 1
ATOM 581 O O . ILE A 1 72 ? 9.134 -3.101 -18.831 1.00 92.50 72 ILE A O 1
ATOM 585 N N . LYS A 1 73 ? 7.008 -2.870 -18.155 1.00 90.94 73 LYS A N 1
ATOM 586 C CA . LYS A 1 73 ? 6.432 -3.694 -19.241 1.00 90.94 73 LYS A CA 1
ATOM 587 C C . LYS A 1 73 ? 6.683 -3.097 -20.631 1.00 90.94 73 LYS A C 1
ATOM 589 O O . LYS A 1 73 ? 6.782 -3.820 -21.624 1.00 90.94 73 LYS A O 1
ATOM 594 N N . ARG A 1 74 ? 6.743 -1.769 -20.753 1.00 90.38 74 ARG A N 1
ATOM 595 C CA . ARG A 1 74 ? 7.126 -1.095 -22.004 1.00 90.38 74 ARG A CA 1
ATOM 596 C C . ARG A 1 74 ? 8.612 -1.287 -22.312 1.00 90.38 74 ARG A C 1
ATOM 598 O O . ARG A 1 74 ? 8.921 -1.684 -23.433 1.00 90.38 74 ARG A O 1
ATOM 605 N N . TYR A 1 75 ? 9.497 -1.080 -21.339 1.00 89.19 75 TYR A N 1
ATOM 606 C CA . TYR A 1 75 ? 10.939 -1.296 -21.495 1.00 89.19 75 TYR A CA 1
ATOM 607 C C . TYR A 1 75 ? 11.262 -2.749 -21.879 1.00 89.19 75 TYR A C 1
ATOM 609 O O . TYR A 1 75 ? 12.086 -3.009 -22.757 1.00 89.19 75 TYR A O 1
ATOM 617 N N . GLU A 1 76 ? 10.542 -3.702 -21.292 1.00 88.12 76 GLU A N 1
ATOM 618 C CA . GLU A 1 76 ? 10.634 -5.120 -21.627 1.00 88.12 76 GLU A CA 1
ATOM 619 C C . GLU A 1 76 ? 10.258 -5.421 -23.081 1.00 88.12 76 GLU A C 1
ATOM 621 O O . GLU A 1 76 ? 11.027 -6.069 -23.793 1.00 88.12 76 GLU A O 1
ATOM 626 N N . ARG A 1 77 ? 9.114 -4.911 -23.555 1.00 87.62 77 ARG A N 1
ATOM 627 C CA . ARG A 1 77 ? 8.709 -5.056 -24.965 1.00 87.62 77 ARG A CA 1
ATOM 628 C C . ARG A 1 77 ? 9.756 -4.461 -25.905 1.00 87.62 77 ARG A C 1
ATOM 630 O O . ARG A 1 77 ? 10.199 -5.140 -26.826 1.00 87.62 77 ARG A O 1
ATOM 637 N N . ASN A 1 78 ? 10.227 -3.251 -25.603 1.00 85.06 78 ASN A N 1
ATOM 638 C CA . ASN A 1 78 ? 11.263 -2.576 -26.384 1.00 85.06 78 ASN A CA 1
ATOM 639 C C . ASN A 1 78 ? 12.574 -3.374 -26.440 1.00 85.06 78 ASN A C 1
ATOM 641 O O . ASN A 1 78 ? 13.256 -3.343 -27.458 1.00 85.06 78 ASN A O 1
ATOM 645 N N . THR A 1 79 ? 12.930 -4.072 -25.359 1.00 84.00 79 THR A N 1
ATOM 646 C CA . THR A 1 79 ? 14.136 -4.913 -25.287 1.00 84.00 79 THR A CA 1
ATOM 647 C C . THR A 1 79 ? 13.964 -6.217 -26.067 1.00 84.00 79 THR A C 1
ATOM 649 O O . THR A 1 79 ? 14.889 -6.663 -26.750 1.00 84.00 79 THR A O 1
ATOM 652 N N . ARG A 1 80 ? 12.771 -6.822 -26.021 1.00 83.19 80 ARG A N 1
ATOM 653 C CA . ARG A 1 80 ? 12.456 -8.054 -26.754 1.00 83.19 80 ARG A CA 1
ATOM 654 C C . ARG A 1 80 ? 12.495 -7.857 -28.270 1.00 83.19 80 ARG A C 1
ATOM 656 O O . ARG A 1 80 ? 13.020 -8.724 -28.968 1.00 83.19 80 ARG A O 1
ATOM 663 N N . ASP A 1 81 ? 11.984 -6.724 -28.745 1.00 80.62 81 ASP A N 1
ATOM 664 C CA . ASP A 1 81 ? 11.820 -6.415 -30.171 1.00 80.62 81 ASP A CA 1
ATOM 665 C C . ASP A 1 81 ? 13.135 -5.973 -30.856 1.00 80.62 81 ASP A C 1
ATOM 667 O O . ASP A 1 81 ? 13.164 -5.704 -32.060 1.00 80.62 81 ASP A O 1
ATOM 671 N N . LEU A 1 82 ? 14.252 -5.911 -30.117 1.00 75.44 82 LEU A N 1
ATOM 672 C CA . LEU A 1 82 ? 15.572 -5.655 -30.695 1.00 75.44 82 LEU A CA 1
ATOM 673 C C . LEU A 1 82 ? 16.033 -6.835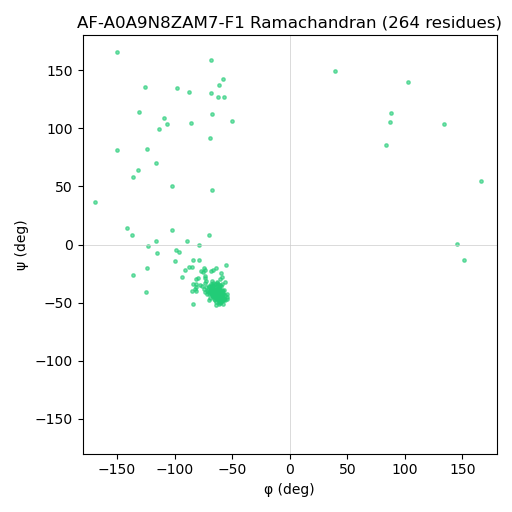 -31.550 1.00 75.44 82 LEU A C 1
ATOM 675 O O . LEU A 1 82 ? 16.061 -7.990 -31.105 1.00 75.44 82 LEU A O 1
ATOM 679 N N . ARG A 1 83 ? 16.469 -6.511 -32.775 1.00 66.81 83 ARG A N 1
ATOM 680 C CA . ARG A 1 83 ? 17.224 -7.435 -33.629 1.00 66.81 83 ARG A CA 1
ATOM 681 C C . ARG A 1 83 ? 18.480 -7.851 -32.864 1.00 66.81 83 ARG A C 1
ATOM 683 O O . ARG A 1 83 ? 19.043 -7.052 -32.126 1.00 66.81 83 ARG A O 1
ATOM 690 N N . SER A 1 84 ? 18.860 -9.112 -33.008 1.00 59.28 84 SER A N 1
ATOM 691 C CA . SER A 1 84 ? 19.839 -9.854 -32.207 1.00 59.28 84 SER A CA 1
ATOM 692 C C . SER A 1 84 ? 21.297 -9.385 -32.345 1.00 59.28 84 SER A C 1
ATOM 694 O O . SER A 1 84 ? 22.188 -10.212 -32.499 1.00 59.28 84 SER A O 1
ATOM 696 N N . ASP A 1 85 ? 21.558 -8.080 -32.271 1.00 62.25 85 ASP A N 1
ATOM 697 C CA . ASP A 1 85 ? 22.887 -7.595 -31.922 1.00 62.25 85 ASP A CA 1
ATOM 698 C C . ASP A 1 85 ? 23.148 -7.964 -30.453 1.00 62.25 85 ASP A C 1
ATOM 700 O O . ASP A 1 85 ? 22.425 -7.555 -29.536 1.00 62.25 85 ASP A O 1
ATOM 704 N N . HIS A 1 86 ? 24.095 -8.878 -30.243 1.00 61.81 86 HIS A N 1
ATOM 705 C CA . HIS A 1 86 ? 24.195 -9.666 -29.014 1.00 61.81 86 HIS A CA 1
ATOM 706 C C . HIS A 1 86 ? 24.596 -8.842 -27.778 1.00 61.81 86 HIS A C 1
ATOM 708 O O . HIS A 1 86 ? 24.288 -9.256 -26.659 1.00 61.81 86 HIS A O 1
ATOM 714 N N . SER A 1 87 ? 25.245 -7.686 -27.948 1.00 68.44 87 SER A N 1
ATOM 715 C CA . SER A 1 87 ? 25.768 -6.868 -26.843 1.00 68.44 87 SER A CA 1
ATOM 716 C C . SER A 1 87 ? 24.712 -5.937 -26.228 1.00 68.44 87 SER A C 1
ATOM 718 O O . SER A 1 87 ? 24.490 -5.980 -25.018 1.00 68.44 87 SER A O 1
ATOM 720 N N . ASP A 1 88 ? 24.007 -5.148 -27.046 1.00 75.31 88 ASP A N 1
ATOM 721 C CA . ASP A 1 88 ? 23.000 -4.176 -26.585 1.00 75.31 88 ASP A CA 1
ATOM 722 C C . ASP A 1 88 ? 21.772 -4.878 -2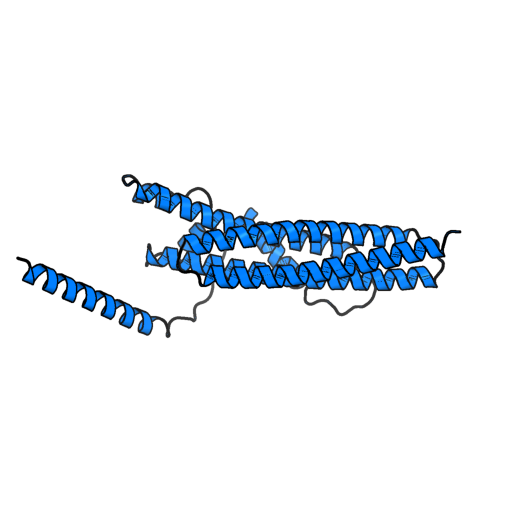5.984 1.00 75.31 88 ASP A C 1
ATOM 724 O O . ASP A 1 88 ? 21.263 -4.498 -24.927 1.00 75.31 88 ASP A O 1
ATOM 728 N N . LYS A 1 89 ? 21.337 -5.990 -26.593 1.00 80.69 89 LYS A N 1
ATOM 729 C CA . LYS A 1 89 ? 20.236 -6.797 -26.051 1.00 80.69 89 LYS A CA 1
ATOM 730 C C . LYS A 1 89 ? 20.571 -7.381 -24.676 1.00 80.69 89 LYS A C 1
ATOM 732 O O . LYS A 1 89 ? 19.710 -7.375 -23.795 1.00 80.69 89 LYS A O 1
ATOM 737 N N . LYS A 1 90 ? 21.802 -7.868 -24.478 1.00 81.38 90 LYS A N 1
ATOM 738 C CA . LYS A 1 90 ? 22.257 -8.408 -23.188 1.00 81.38 90 LYS A CA 1
ATOM 739 C C . LYS A 1 90 ? 22.269 -7.329 -22.105 1.00 81.38 90 LYS A C 1
ATOM 741 O O . LYS A 1 90 ? 21.621 -7.510 -21.079 1.00 81.38 90 LYS A O 1
ATOM 746 N N . PHE A 1 91 ? 22.905 -6.188 -22.368 1.00 83.25 91 PHE A N 1
ATOM 747 C CA . PHE A 1 91 ? 22.977 -5.078 -21.413 1.00 83.25 91 PHE A CA 1
ATOM 748 C C . PHE A 1 91 ? 21.587 -4.573 -20.988 1.00 83.25 91 PHE A C 1
ATOM 750 O O . PHE A 1 91 ? 21.314 -4.360 -19.806 1.00 83.25 91 PHE A O 1
ATOM 757 N N . ARG A 1 92 ? 20.655 -4.443 -21.939 1.00 84.56 92 ARG A N 1
ATOM 758 C CA . ARG A 1 92 ? 19.268 -4.048 -21.640 1.00 84.56 92 ARG A CA 1
ATOM 759 C C . ARG A 1 92 ? 18.507 -5.099 -20.842 1.00 84.56 92 ARG A C 1
ATOM 761 O O . ARG A 1 92 ? 17.691 -4.743 -19.996 1.00 84.56 92 ARG A O 1
ATOM 768 N N . SER A 1 93 ? 18.777 -6.377 -21.091 1.00 86.00 93 SER A N 1
ATOM 769 C CA . SER A 1 93 ? 18.158 -7.475 -20.342 1.00 86.00 93 SER A CA 1
ATOM 770 C C . SER A 1 93 ? 18.648 -7.486 -18.891 1.00 86.00 93 SER A C 1
ATOM 772 O O . SER A 1 93 ? 17.838 -7.595 -17.975 1.00 86.00 93 SER A O 1
ATOM 774 N N . GLU A 1 94 ? 19.945 -7.257 -18.663 1.00 85.69 94 GLU A N 1
ATOM 775 C CA . GLU A 1 94 ? 20.517 -7.077 -17.320 1.00 85.69 94 GLU A CA 1
ATOM 776 C C . GLU A 1 94 ? 19.891 -5.874 -16.595 1.00 85.69 94 GLU A C 1
ATOM 778 O O . GLU A 1 94 ? 19.468 -5.992 -15.442 1.00 85.69 94 GLU A O 1
ATOM 783 N N . ARG A 1 95 ? 19.743 -4.727 -17.277 1.00 87.50 95 ARG A N 1
ATOM 784 C CA . ARG A 1 95 ? 19.094 -3.539 -16.698 1.00 87.50 95 ARG A CA 1
ATOM 785 C C . ARG A 1 95 ? 17.622 -3.789 -16.376 1.00 87.50 95 ARG A C 1
ATOM 787 O O . ARG A 1 95 ? 17.170 -3.403 -15.302 1.00 87.50 95 ARG A O 1
ATOM 794 N N . LEU A 1 96 ? 16.885 -4.454 -17.267 1.00 89.31 96 LEU A N 1
ATOM 795 C CA . LEU A 1 96 ? 15.496 -4.846 -17.026 1.00 89.31 96 LEU A CA 1
ATOM 796 C C . LEU A 1 96 ? 15.383 -5.744 -15.789 1.00 89.31 96 LEU A C 1
ATOM 798 O O . LEU A 1 96 ? 14.529 -5.490 -14.942 1.00 89.31 96 LEU A O 1
ATOM 802 N N . ASN A 1 97 ? 16.249 -6.752 -15.665 1.00 87.12 97 ASN A N 1
ATOM 803 C CA . ASN A 1 97 ? 16.260 -7.661 -14.519 1.00 87.12 97 ASN A CA 1
ATOM 804 C C . ASN A 1 97 ? 16.538 -6.908 -13.215 1.00 87.12 97 ASN A C 1
ATOM 806 O O . ASN A 1 97 ? 15.826 -7.100 -12.232 1.00 87.12 97 ASN A O 1
ATOM 810 N N . HIS A 1 98 ? 17.499 -5.982 -13.228 1.00 87.25 98 HIS A N 1
ATOM 811 C CA . HIS A 1 98 ? 17.774 -5.118 -12.084 1.00 87.25 98 HIS A CA 1
ATOM 812 C C . HIS A 1 98 ? 16.551 -4.277 -11.676 1.00 87.25 98 HIS A C 1
ATOM 814 O O . HIS A 1 98 ? 16.188 -4.242 -10.500 1.00 87.25 98 HIS A O 1
ATOM 820 N N . LEU A 1 99 ? 15.878 -3.633 -12.638 1.00 91.12 99 LEU A N 1
ATOM 821 C CA . LEU A 1 99 ? 14.678 -2.832 -12.371 1.00 91.12 99 LEU A CA 1
ATOM 822 C C . LEU A 1 99 ? 13.523 -3.688 -11.834 1.00 91.12 99 LEU A C 1
ATOM 824 O O . LEU A 1 99 ? 12.846 -3.277 -10.891 1.00 91.12 99 LEU A O 1
ATOM 828 N N . LYS A 1 100 ? 13.311 -4.883 -12.405 1.00 88.62 100 LYS A N 1
ATOM 829 C CA . LYS A 1 100 ? 12.301 -5.843 -11.937 1.00 88.62 100 LYS A CA 1
ATOM 830 C C . LYS A 1 100 ? 12.579 -6.285 -10.500 1.00 88.62 100 LYS A C 1
ATOM 832 O O . LYS A 1 100 ? 11.652 -6.278 -9.692 1.00 88.62 100 LYS A O 1
ATOM 837 N N . GLU A 1 101 ? 13.827 -6.613 -10.161 1.00 85.38 101 GLU A N 1
ATOM 838 C CA . GLU A 1 101 ? 14.182 -7.041 -8.803 1.00 85.38 101 GLU A CA 1
ATOM 839 C C . GLU A 1 101 ? 14.028 -5.899 -7.794 1.00 85.38 101 GLU A C 1
ATOM 841 O O . GLU A 1 101 ? 13.406 -6.088 -6.749 1.00 85.38 101 GLU A O 1
ATOM 846 N N . LYS A 1 102 ? 14.484 -4.683 -8.127 1.00 85.75 102 LYS A N 1
ATOM 847 C CA . LYS A 1 102 ? 14.295 -3.513 -7.256 1.00 85.75 102 LYS A CA 1
ATOM 848 C C . LYS A 1 102 ? 12.806 -3.240 -7.012 1.00 85.75 102 LYS A C 1
ATOM 850 O O . LYS A 1 102 ? 12.382 -3.059 -5.874 1.00 85.75 102 LYS A O 1
ATOM 855 N N . PHE A 1 103 ? 11.986 -3.279 -8.064 1.00 90.81 103 PHE A N 1
ATOM 856 C CA . PHE A 1 103 ? 10.543 -3.070 -7.944 1.00 90.81 103 PHE A CA 1
ATOM 857 C C . PHE A 1 103 ? 9.858 -4.169 -7.114 1.00 90.81 103 PHE A C 1
ATOM 859 O O . PHE A 1 103 ? 9.013 -3.868 -6.272 1.00 90.81 103 PHE A O 1
ATOM 866 N N . LYS A 1 104 ? 10.269 -5.432 -7.280 1.00 86.50 104 LYS A N 1
ATOM 867 C CA . LYS A 1 104 ? 9.807 -6.567 -6.468 1.00 86.50 104 LYS A CA 1
ATOM 868 C C . LYS A 1 104 ? 10.144 -6.392 -4.985 1.00 86.50 104 LYS A C 1
ATOM 870 O O . LYS A 1 104 ? 9.256 -6.582 -4.158 1.00 86.50 104 LYS A O 1
ATOM 875 N N . ILE A 1 105 ? 11.374 -5.999 -4.645 1.00 83.12 105 ILE A N 1
ATOM 876 C CA . ILE A 1 105 ? 11.789 -5.740 -3.253 1.00 83.12 105 ILE A CA 1
ATOM 877 C C . ILE A 1 105 ? 10.908 -4.658 -2.618 1.00 83.12 105 ILE A C 1
ATOM 879 O O . ILE A 1 105 ? 10.461 -4.801 -1.478 1.00 83.12 105 ILE A O 1
ATOM 883 N N . VAL A 1 106 ? 10.612 -3.590 -3.360 1.00 87.19 106 VAL A N 1
ATOM 884 C CA . VAL A 1 106 ? 9.758 -2.497 -2.878 1.00 87.19 106 VAL A CA 1
ATOM 885 C C . VAL A 1 106 ? 8.309 -2.944 -2.674 1.00 87.19 106 VAL A C 1
ATOM 887 O O . VAL A 1 106 ? 7.713 -2.621 -1.644 1.00 87.19 106 VAL A O 1
ATOM 890 N N . LEU A 1 107 ? 7.746 -3.719 -3.604 1.00 85.19 107 LEU A N 1
ATOM 891 C CA . LEU A 1 107 ? 6.404 -4.294 -3.465 1.00 85.19 107 LEU A CA 1
ATOM 892 C C . LEU A 1 107 ? 6.300 -5.234 -2.258 1.00 85.19 107 LEU A C 1
ATOM 894 O O . LEU A 1 107 ? 5.323 -5.167 -1.510 1.00 85.19 107 LEU A O 1
ATOM 898 N N . ASP A 1 108 ? 7.306 -6.082 -2.046 1.00 80.62 108 ASP A N 1
ATOM 899 C CA . ASP A 1 108 ? 7.362 -6.997 -0.905 1.00 80.62 108 ASP A CA 1
ATOM 900 C C . ASP A 1 108 ? 7.473 -6.227 0.419 1.00 80.62 108 ASP A C 1
ATOM 902 O O . ASP A 1 108 ? 6.666 -6.416 1.329 1.00 80.62 108 ASP A O 1
ATOM 906 N N . THR A 1 109 ? 8.378 -5.247 0.482 1.00 82.69 109 THR A N 1
ATOM 907 C CA . THR A 1 109 ? 8.538 -4.356 1.643 1.00 82.69 109 THR A CA 1
ATOM 908 C C . THR A 1 109 ? 7.230 -3.647 1.991 1.00 82.69 109 THR A C 1
ATOM 910 O O . THR A 1 109 ? 6.853 -3.556 3.164 1.00 82.69 109 THR A O 1
ATOM 913 N N . TYR A 1 110 ? 6.509 -3.151 0.982 1.00 92.50 110 TYR A N 1
ATOM 914 C CA . TYR A 1 110 ? 5.223 -2.499 1.203 1.00 92.50 110 TYR A CA 1
ATOM 915 C C . TYR A 1 110 ? 4.162 -3.493 1.691 1.00 92.50 110 TYR A C 1
ATOM 917 O O . TYR A 1 110 ? 3.441 -3.215 2.649 1.00 92.50 110 TYR A O 1
ATOM 925 N N . THR A 1 111 ? 4.112 -4.682 1.090 1.00 84.88 111 THR A N 1
ATOM 926 C CA . THR A 1 111 ? 3.182 -5.754 1.469 1.00 84.88 111 THR A CA 1
ATOM 927 C C . THR A 1 111 ? 3.382 -6.167 2.927 1.00 84.88 111 THR A C 1
ATOM 929 O O . THR A 1 111 ? 2.414 -6.282 3.681 1.00 84.88 111 THR A O 1
ATOM 932 N N . GLN A 1 112 ? 4.629 -6.338 3.368 1.00 82.62 112 GLN A N 1
ATOM 933 C CA . GLN A 1 112 ? 4.950 -6.651 4.763 1.00 82.62 112 GLN A CA 1
ATOM 934 C C . GLN A 1 112 ? 4.540 -5.522 5.721 1.00 82.62 112 GLN A C 1
ATOM 936 O O . GLN A 1 112 ? 3.993 -5.784 6.799 1.00 82.62 112 GLN A O 1
ATOM 941 N N . ALA A 1 113 ? 4.764 -4.262 5.331 1.00 83.56 113 ALA A N 1
ATOM 942 C CA . ALA A 1 113 ? 4.360 -3.104 6.124 1.00 83.56 113 ALA A CA 1
ATOM 943 C C . ALA A 1 113 ? 2.833 -3.038 6.308 1.00 83.56 113 ALA A C 1
ATOM 945 O O . ALA A 1 113 ? 2.358 -2.853 7.430 1.00 83.56 113 ALA A O 1
ATOM 946 N N . GLU A 1 114 ? 2.062 -3.256 5.240 1.00 89.12 114 GLU A N 1
ATOM 947 C CA . GLU A 1 114 ? 0.597 -3.264 5.304 1.00 89.12 114 GLU A CA 1
ATOM 948 C C . GLU A 1 114 ? 0.043 -4.458 6.091 1.00 89.12 114 GLU A C 1
ATOM 950 O O .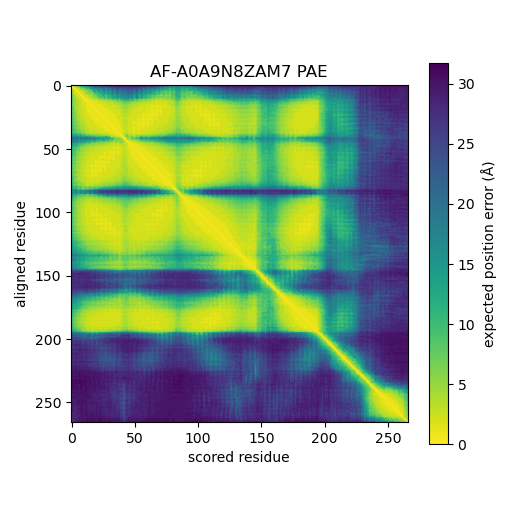 GLU A 1 114 ? -0.866 -4.273 6.899 1.00 89.12 114 GLU A O 1
ATOM 955 N N . ASN A 1 115 ? 0.623 -5.657 5.955 1.00 84.69 115 ASN A N 1
ATOM 956 C CA . ASN A 1 115 ? 0.247 -6.811 6.785 1.00 84.69 115 ASN A CA 1
ATOM 957 C C . ASN A 1 115 ? 0.497 -6.545 8.276 1.00 84.69 115 ASN A C 1
ATOM 959 O O . ASN A 1 115 ? -0.375 -6.781 9.112 1.00 84.69 115 ASN A O 1
ATOM 963 N N . THR A 1 116 ? 1.657 -5.975 8.611 1.00 83.19 116 THR A N 1
ATOM 964 C CA . THR A 1 116 ? 1.980 -5.595 9.994 1.00 83.19 116 THR A CA 1
ATOM 965 C C . THR A 1 116 ? 0.956 -4.600 10.541 1.00 83.19 116 THR A C 1
ATOM 967 O O . THR A 1 116 ? 0.474 -4.741 11.668 1.00 83.19 116 THR A O 1
ATOM 970 N N . TYR A 1 117 ? 0.587 -3.597 9.741 1.00 88.62 117 TYR A N 1
ATOM 971 C CA . TYR A 1 117 ? -0.415 -2.613 10.132 1.00 88.62 117 TYR A CA 1
ATOM 972 C C . TYR A 1 117 ? -1.815 -3.227 10.284 1.00 88.62 117 TYR A C 1
ATOM 974 O O . TYR A 1 117 ? -2.519 -2.917 11.250 1.00 88.62 117 TYR A O 1
ATOM 982 N N . LEU A 1 118 ? -2.207 -4.131 9.383 1.00 86.44 118 LEU A N 1
ATOM 983 C CA . LEU A 1 118 ? -3.468 -4.871 9.443 1.00 86.44 118 LEU A CA 1
ATOM 984 C C . LEU A 1 118 ? -3.591 -5.665 10.749 1.00 86.44 118 LEU A C 1
ATOM 986 O O . LEU A 1 118 ? -4.610 -5.562 11.437 1.00 86.44 118 LEU A O 1
ATOM 990 N N . ASP A 1 119 ? -2.543 -6.398 11.127 1.00 81.69 119 ASP A N 1
ATOM 991 C CA . ASP A 1 119 ? -2.504 -7.185 12.361 1.00 81.69 119 ASP A CA 1
ATOM 992 C C . ASP A 1 119 ? -2.612 -6.296 13.605 1.00 81.69 119 ASP A C 1
ATOM 994 O O . ASP A 1 119 ? -3.384 -6.580 14.529 1.00 81.69 119 ASP A O 1
ATOM 998 N N . GLN A 1 120 ? -1.898 -5.168 13.621 1.00 83.88 120 GLN A N 1
ATOM 999 C CA . GLN A 1 120 ? -1.985 -4.189 14.707 1.00 83.88 120 GLN A CA 1
ATOM 1000 C C . GLN A 1 120 ? -3.391 -3.583 14.816 1.00 83.88 120 GLN A C 1
ATOM 1002 O O . GLN A 1 120 ? -3.932 -3.466 15.923 1.00 83.88 120 GLN A O 1
ATOM 1007 N N . ARG A 1 121 ? -4.021 -3.243 13.683 1.00 83.50 121 ARG A N 1
ATOM 1008 C CA . ARG A 1 121 ? -5.395 -2.719 13.626 1.00 83.50 121 ARG A CA 1
ATOM 1009 C C . ARG A 1 121 ? -6.415 -3.742 14.123 1.00 83.50 121 ARG A C 1
ATOM 1011 O O . ARG A 1 121 ? -7.205 -3.413 15.011 1.00 83.50 121 ARG A O 1
ATOM 1018 N N . LYS A 1 122 ? -6.361 -4.985 13.633 1.00 82.69 122 LYS A N 1
ATOM 1019 C CA . LYS A 1 122 ? -7.213 -6.094 14.101 1.00 82.69 122 LYS A CA 1
ATOM 1020 C C . LYS A 1 122 ? -7.011 -6.357 15.596 1.00 82.69 122 LYS A C 1
ATOM 1022 O O . LYS A 1 122 ? -7.982 -6.512 16.340 1.00 82.69 122 LYS A O 1
ATOM 1027 N N . GLY A 1 123 ? -5.767 -6.307 16.073 1.00 83.56 123 GLY A N 1
ATOM 1028 C CA . GLY A 1 123 ? -5.425 -6.448 17.487 1.00 83.56 123 GLY A CA 1
ATOM 1029 C C . GLY A 1 123 ? -5.999 -5.337 18.374 1.00 83.56 123 GLY A C 1
ATOM 1030 O O . GLY A 1 123 ? -6.532 -5.629 19.447 1.00 83.56 123 GLY A O 1
ATOM 1031 N N . ARG A 1 124 ? -5.933 -4.070 17.942 1.00 82.75 124 ARG A N 1
ATOM 1032 C CA . ARG A 1 124 ? -6.531 -2.928 18.663 1.00 82.75 124 ARG A CA 1
ATOM 1033 C C . ARG A 1 124 ? -8.052 -3.055 18.723 1.00 82.75 124 ARG A C 1
ATOM 1035 O O . ARG A 1 124 ? -8.620 -2.950 19.808 1.00 82.75 124 ARG A O 1
ATOM 1042 N N . MET A 1 125 ? -8.687 -3.377 17.598 1.00 78.50 125 MET A N 1
ATOM 1043 C CA . MET A 1 125 ? -10.140 -3.538 17.512 1.00 78.50 125 MET A CA 1
ATOM 1044 C C . MET A 1 125 ? -10.645 -4.721 18.356 1.00 78.50 125 MET A C 1
ATOM 1046 O O . MET A 1 125 ? -11.643 -4.595 19.060 1.00 78.50 125 MET A O 1
ATOM 1050 N N . SER A 1 126 ? -9.891 -5.825 18.402 1.00 82.06 126 SER A N 1
ATOM 1051 C CA . SER A 1 126 ? -10.166 -6.963 19.296 1.00 82.06 126 SER A CA 1
ATOM 1052 C C . SER A 1 126 ? -10.115 -6.579 20.774 1.00 82.06 126 SER A C 1
ATOM 1054 O O . SER A 1 126 ? -10.937 -7.026 21.571 1.00 82.06 126 SER A O 1
ATOM 1056 N N . ARG A 1 127 ? -9.128 -5.763 21.174 1.00 80.94 127 ARG A N 1
ATOM 1057 C CA . ARG A 1 127 ? -9.012 -5.291 22.563 1.00 80.94 127 ARG A CA 1
ATOM 1058 C C . ARG A 1 127 ? -10.168 -4.366 22.924 1.00 80.94 127 ARG A C 1
ATOM 1060 O O . ARG A 1 127 ? -10.721 -4.531 24.000 1.00 80.94 127 ARG A O 1
ATOM 1067 N N . GLN A 1 128 ? -10.542 -3.451 22.029 1.00 76.00 128 GLN A N 1
ATOM 1068 C CA . GLN A 1 128 ? -11.695 -2.565 22.220 1.00 76.00 128 GLN A CA 1
ATOM 1069 C C . GLN A 1 128 ? -12.997 -3.363 22.367 1.00 76.00 128 GLN A C 1
ATOM 1071 O O . GLN A 1 128 ? -13.762 -3.098 23.286 1.00 76.00 128 GLN A O 1
ATOM 1076 N N . TYR A 1 129 ? -13.200 -4.395 21.543 1.00 74.81 129 TYR A N 1
ATOM 1077 C CA . TYR A 1 129 ? -14.355 -5.286 21.669 1.00 74.81 129 TYR A CA 1
ATOM 1078 C C . TYR A 1 129 ? -14.400 -5.987 23.036 1.00 74.81 129 TYR A C 1
ATOM 1080 O O . TYR A 1 129 ? -15.437 -5.989 23.688 1.00 74.81 129 TYR A O 1
ATOM 1088 N N . LYS A 1 130 ? -13.261 -6.496 23.531 1.00 75.94 130 LYS A N 1
ATOM 1089 C CA . LYS A 1 130 ? -13.166 -7.130 24.862 1.00 75.94 130 LYS A CA 1
ATOM 1090 C C . LYS A 1 130 ? -13.380 -6.182 26.042 1.00 75.94 130 LYS A C 1
ATOM 1092 O O . LYS A 1 130 ? -13.675 -6.655 27.130 1.00 75.94 130 LYS A O 1
ATOM 1097 N N . VAL A 1 131 ? -13.184 -4.875 25.869 1.00 74.31 131 VAL A N 1
ATOM 1098 C CA . VAL A 1 131 ? -13.509 -3.902 26.925 1.00 74.31 131 VAL A CA 1
ATOM 1099 C C . VAL A 1 131 ? -15.024 -3.826 27.120 1.00 74.31 131 VAL A C 1
ATOM 1101 O O . VAL A 1 131 ? -15.478 -3.726 28.253 1.00 74.31 131 VAL A O 1
ATOM 1104 N N . VAL A 1 132 ? -15.793 -3.921 26.030 1.00 72.88 132 VAL A N 1
ATOM 1105 C CA . VAL A 1 132 ? -17.265 -3.904 26.058 1.00 72.88 132 VAL A CA 1
ATOM 1106 C C . VAL A 1 132 ? -17.836 -5.284 26.401 1.00 72.88 132 VAL A C 1
ATOM 1108 O O . VAL A 1 132 ? -18.791 -5.379 27.165 1.00 72.88 132 VAL A O 1
ATOM 1111 N N . TYR A 1 133 ? -17.222 -6.353 25.884 1.00 74.00 133 TYR A N 1
ATOM 1112 C CA . TYR A 1 133 ? -17.631 -7.744 26.094 1.00 74.00 133 TYR A CA 1
ATOM 1113 C C . TYR A 1 133 ? -16.468 -8.574 26.675 1.00 74.00 133 TYR A C 1
ATOM 1115 O O . TYR A 1 133 ? -15.766 -9.263 25.925 1.00 74.00 133 TYR A O 1
ATOM 1123 N N . PRO A 1 134 ? -16.230 -8.524 28.001 1.00 78.81 134 PRO A N 1
ATOM 1124 C CA . PRO A 1 134 ? -15.082 -9.179 28.639 1.00 78.81 134 PRO A CA 1
ATOM 1125 C C . PRO A 1 134 ? -15.021 -10.696 28.432 1.00 78.81 134 PRO A C 1
ATOM 1127 O O . PRO A 1 134 ? -13.929 -11.251 28.277 1.00 78.81 134 PRO A O 1
ATOM 1130 N N . ASP A 1 135 ? -16.186 -11.343 28.375 1.00 82.00 135 ASP A N 1
ATOM 1131 C CA . ASP A 1 135 ? -16.328 -12.797 28.249 1.00 82.00 135 ASP A CA 1
ATOM 1132 C C . ASP A 1 135 ? -16.367 -13.289 26.793 1.00 82.00 135 ASP A C 1
ATOM 1134 O O . ASP A 1 135 ? -16.504 -14.489 26.550 1.00 82.00 135 ASP A O 1
ATOM 1138 N N . ALA A 1 136 ? -16.203 -12.384 25.818 1.00 75.56 136 ALA A N 1
ATOM 1139 C CA . ALA A 1 136 ? -16.229 -12.729 24.403 1.00 75.56 136 ALA A CA 1
ATOM 1140 C C . ALA A 1 136 ? -15.187 -13.803 24.050 1.00 75.56 136 ALA A C 1
ATOM 1142 O O . ALA A 1 136 ? -13.976 -13.672 24.293 1.00 75.56 136 ALA A O 1
ATOM 1143 N N . THR A 1 137 ? -15.667 -14.864 23.411 1.00 84.00 137 THR A N 1
ATOM 1144 C CA . THR A 1 137 ? -14.850 -15.948 22.878 1.00 84.00 137 THR A CA 1
ATOM 1145 C C . THR A 1 137 ? -14.005 -15.465 21.698 1.00 84.00 137 THR A C 1
ATOM 1147 O O . THR A 1 137 ? -14.309 -14.475 21.033 1.00 84.00 137 THR A O 1
ATOM 1150 N N . GLN A 1 138 ? -12.918 -16.184 21.393 1.00 78.81 138 GLN A N 1
ATOM 1151 C CA . GLN A 1 138 ? -12.080 -15.835 20.239 1.00 78.81 138 GLN A CA 1
ATOM 1152 C C . GLN A 1 138 ? -12.870 -15.897 18.924 1.00 78.81 138 GLN A C 1
ATOM 1154 O O . GLN A 1 138 ? -12.665 -15.053 18.063 1.00 78.81 138 GLN A O 1
ATOM 1159 N N . LYS A 1 139 ? -13.812 -16.842 18.812 1.00 79.25 139 LYS A N 1
ATOM 1160 C CA . LYS A 1 139 ? -14.678 -16.980 17.640 1.00 79.25 139 LYS A CA 1
ATOM 1161 C C . LYS A 1 139 ? -15.554 -15.741 17.437 1.00 79.25 139 LYS A C 1
ATOM 1163 O O . LYS A 1 139 ? -15.586 -15.216 16.337 1.00 79.25 139 LYS A O 1
ATOM 1168 N N . GLU A 1 140 ? -16.186 -15.233 18.494 1.00 72.69 140 GLU A N 1
ATOM 1169 C CA . GLU A 1 140 ? -17.023 -14.024 18.410 1.00 72.69 140 GLU A CA 1
ATOM 1170 C C . GLU A 1 140 ? -16.217 -12.785 18.013 1.00 72.69 140 GLU A C 1
ATOM 1172 O O . GLU A 1 140 ? -16.701 -11.941 17.264 1.00 72.69 140 GLU A O 1
ATOM 1177 N N . ILE A 1 141 ? -14.968 -12.685 18.472 1.00 77.25 141 ILE A N 1
ATOM 1178 C CA . ILE A 1 141 ? -14.074 -11.593 18.077 1.00 77.25 141 ILE A CA 1
ATOM 1179 C C . ILE A 1 141 ? -13.672 -11.728 16.617 1.00 77.25 141 ILE A C 1
ATOM 1181 O O . ILE A 1 141 ? -13.718 -10.741 15.893 1.00 77.25 141 ILE A O 1
ATOM 1185 N N . ASP A 1 142 ? -13.293 -12.925 16.174 1.00 78.06 142 ASP A N 1
ATOM 1186 C CA . ASP A 1 142 ? -12.936 -13.164 14.778 1.00 78.06 142 ASP A CA 1
ATOM 1187 C C . ASP A 1 142 ? -14.133 -12.871 13.860 1.00 78.06 142 ASP A C 1
ATOM 1189 O O . ASP A 1 142 ? -13.965 -12.241 12.818 1.00 78.06 142 ASP A O 1
ATOM 1193 N N . ASP A 1 143 ? -15.344 -13.249 14.275 1.00 76.88 143 ASP A N 1
ATOM 1194 C CA . ASP A 1 143 ? -16.585 -12.946 13.563 1.00 76.88 143 ASP A CA 1
ATOM 1195 C C . ASP A 1 143 ? -16.865 -11.434 13.542 1.00 76.88 143 ASP A C 1
ATOM 1197 O O . ASP A 1 143 ? -17.244 -10.905 12.499 1.00 76.88 143 ASP A O 1
ATOM 1201 N N . TYR A 1 144 ? -16.622 -10.709 14.638 1.00 73.38 144 TYR A N 1
ATOM 1202 C CA . TYR A 1 144 ? -16.707 -9.245 14.671 1.00 73.38 144 TYR A CA 1
ATOM 1203 C C . TYR A 1 144 ? -15.672 -8.579 13.753 1.00 73.38 144 TYR A C 1
ATOM 1205 O O . TYR A 1 144 ? -15.992 -7.632 13.045 1.00 73.38 144 TYR A O 1
ATOM 1213 N N . LEU A 1 145 ? -14.431 -9.073 13.712 1.00 73.44 145 LEU A N 1
ATOM 1214 C CA . LEU A 1 145 ? -13.395 -8.532 12.827 1.00 73.44 145 LEU A CA 1
ATOM 1215 C C . LEU A 1 145 ? -13.697 -8.786 11.340 1.00 73.44 145 LEU A C 1
ATOM 1217 O O . LEU A 1 145 ? -13.267 -7.990 10.505 1.00 73.44 145 LEU A O 1
ATOM 1221 N N . LYS A 1 146 ? -14.377 -9.896 11.016 1.00 68.81 146 LYS A N 1
ATOM 1222 C CA . LYS A 1 146 ? -14.710 -10.321 9.645 1.00 68.81 146 LYS A CA 1
ATOM 1223 C C . LYS A 1 146 ? -15.985 -9.669 9.107 1.00 68.81 146 LYS A C 1
ATOM 1225 O O . LYS A 1 146 ? -16.048 -9.322 7.929 1.00 68.81 146 LYS A O 1
ATOM 1230 N N . ASN A 1 147 ? -17.016 -9.528 9.938 1.00 61.44 147 ASN A N 1
ATOM 1231 C CA . ASN A 1 147 ? -18.335 -9.105 9.480 1.00 61.44 147 ASN A CA 1
ATOM 1232 C C . ASN A 1 147 ? -18.446 -7.582 9.429 1.00 61.44 147 ASN A C 1
ATOM 1234 O O . ASN A 1 147 ? -18.639 -6.912 10.436 1.00 61.44 147 ASN A O 1
ATOM 1238 N N . THR A 1 148 ? -18.391 -7.040 8.215 1.00 53.81 148 THR A N 1
ATOM 1239 C CA . THR A 1 148 ? -18.517 -5.595 7.970 1.00 53.81 148 THR A CA 1
ATOM 1240 C C . THR A 1 148 ? -19.969 -5.104 8.051 1.00 53.81 148 THR A C 1
ATOM 1242 O O . THR A 1 148 ? -20.192 -3.914 8.273 1.00 53.81 148 THR A O 1
ATOM 1245 N N . PHE A 1 149 ? -20.957 -5.991 7.859 1.00 47.06 149 PHE A N 1
ATOM 1246 C CA . PHE A 1 149 ? -22.305 -5.557 7.474 1.00 47.06 149 PHE A CA 1
ATOM 1247 C C . PHE A 1 149 ? -23.484 -5.970 8.354 1.00 47.06 149 PHE A C 1
ATOM 1249 O O . PHE A 1 149 ? -24.470 -5.248 8.315 1.00 47.06 149 PHE A O 1
ATOM 1256 N N . ASP A 1 150 ? -23.405 -6.997 9.199 1.00 47.66 150 ASP A N 1
ATOM 1257 C CA . ASP A 1 150 ? -24.581 -7.426 9.973 1.00 47.66 150 ASP A CA 1
ATOM 1258 C C . ASP A 1 150 ? -24.196 -8.048 11.314 1.00 47.66 150 ASP A C 1
ATOM 1260 O O . ASP A 1 150 ? -24.167 -9.265 11.484 1.00 47.66 150 ASP A O 1
ATOM 1264 N N . GLN A 1 151 ? -23.931 -7.208 12.312 1.00 50.16 151 GLN A N 1
ATOM 1265 C CA . GLN A 1 151 ? -24.034 -7.655 13.697 1.00 50.16 151 GLN A CA 1
ATOM 1266 C C . GLN A 1 151 ? -25.282 -7.041 14.343 1.00 50.16 151 GLN A C 1
ATOM 1268 O O . GLN A 1 151 ? -25.245 -5.882 14.769 1.00 50.16 151 GLN A O 1
ATOM 1273 N N . PRO A 1 152 ? -26.360 -7.840 14.507 1.00 44.91 152 PRO A N 1
ATOM 1274 C CA . PRO A 1 152 ? -27.511 -7.501 15.347 1.00 44.91 152 PRO A CA 1
ATOM 1275 C C . PRO A 1 152 ? -27.119 -7.175 16.798 1.00 44.91 152 PRO A C 1
ATOM 1277 O O . PRO A 1 152 ? -27.889 -6.575 17.546 1.00 44.91 152 PRO A O 1
ATOM 1280 N N . ILE A 1 153 ? -25.908 -7.580 17.199 1.00 48.28 153 ILE A N 1
ATOM 1281 C CA . ILE A 1 153 ? -25.340 -7.397 18.536 1.00 48.28 153 ILE A CA 1
ATOM 1282 C C . ILE A 1 153 ? -25.173 -5.907 18.865 1.00 48.28 153 ILE A C 1
ATOM 1284 O O . ILE A 1 153 ? -25.434 -5.504 19.996 1.00 48.28 153 ILE A O 1
ATOM 1288 N N . PHE A 1 154 ? -24.848 -5.069 17.870 1.00 48.41 154 PHE A N 1
ATOM 1289 C CA . PHE A 1 154 ? -24.835 -3.619 18.063 1.00 48.41 154 PHE A CA 1
ATOM 1290 C C . PHE A 1 154 ? -26.228 -3.017 17.952 1.00 48.41 154 PHE A C 1
ATOM 1292 O O . PHE A 1 154 ? -26.553 -2.154 18.749 1.00 48.41 154 PHE A O 1
ATOM 1299 N N . THR A 1 155 ? -27.082 -3.458 17.024 1.00 50.69 155 THR A N 1
ATOM 1300 C CA . THR A 1 155 ? -28.410 -2.844 16.879 1.00 50.69 155 THR A CA 1
ATOM 1301 C C . THR A 1 155 ? -29.287 -3.090 18.101 1.00 50.69 155 THR A C 1
ATOM 1303 O O . THR A 1 155 ? -29.899 -2.145 18.573 1.00 50.69 155 THR A O 1
ATOM 1306 N N . ASN A 1 156 ? -29.290 -4.294 18.682 1.00 48.28 156 ASN A N 1
ATOM 1307 C CA . ASN A 1 156 ? -30.196 -4.643 19.784 1.00 48.28 156 ASN A CA 1
ATOM 1308 C C . ASN A 1 156 ? -29.826 -3.993 21.129 1.00 48.28 156 ASN A C 1
ATOM 1310 O O . ASN A 1 156 ? -30.720 -3.710 21.919 1.00 48.28 156 ASN A O 1
ATOM 1314 N N . ALA A 1 157 ? -28.543 -3.704 21.379 1.00 48.44 157 ALA A N 1
ATOM 1315 C CA . ALA A 1 157 ? -28.103 -2.970 22.574 1.00 48.44 157 ALA A CA 1
ATOM 1316 C C . ALA A 1 157 ? -28.309 -1.445 22.460 1.00 48.44 157 ALA A C 1
ATOM 1318 O O . ALA A 1 157 ? -28.196 -0.721 23.445 1.00 48.44 157 ALA A O 1
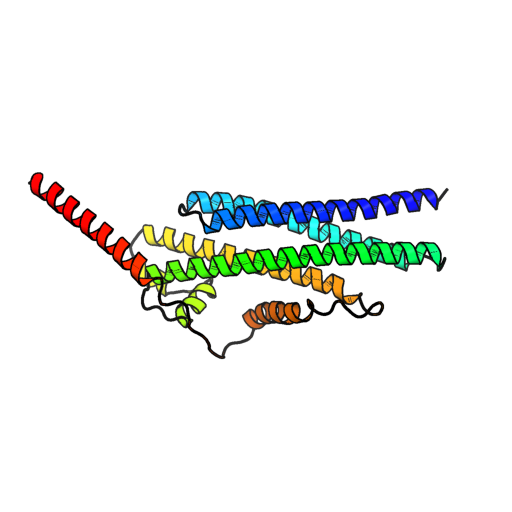ATOM 1319 N N . LEU A 1 158 ? -28.588 -0.954 21.250 1.00 48.69 158 LEU A N 1
ATOM 1320 C CA . LEU A 1 158 ? -28.547 0.459 20.886 1.00 48.69 158 LEU A CA 1
ATOM 1321 C C . LEU A 1 158 ? -29.915 1.038 20.473 1.00 48.69 158 LEU A C 1
ATOM 1323 O O . LEU A 1 158 ? -30.013 2.211 20.098 1.00 48.69 158 LEU A O 1
ATOM 1327 N N . LEU A 1 159 ? -30.987 0.243 20.543 1.00 47.41 159 LEU A N 1
ATOM 1328 C CA . LEU A 1 159 ? -32.355 0.706 20.305 1.00 47.41 159 LEU A CA 1
ATOM 1329 C C . LEU A 1 159 ? -32.798 1.643 21.443 1.00 47.41 159 LEU A C 1
ATOM 1331 O O . LEU A 1 159 ? -33.337 1.198 22.449 1.00 47.41 159 LEU A O 1
ATOM 1335 N N . GLY A 1 160 ? -32.579 2.953 21.276 1.00 52.66 160 GLY A N 1
ATOM 1336 C CA . GLY A 1 160 ? -33.220 3.979 22.111 1.00 52.66 160 GLY A CA 1
ATOM 1337 C C . GLY A 1 160 ? -32.466 5.297 22.311 1.00 52.66 160 GLY A C 1
ATOM 1338 O O . GLY A 1 160 ? -33.076 6.264 22.755 1.00 52.66 160 GLY A O 1
ATOM 1339 N N . ILE A 1 161 ? -31.173 5.386 21.977 1.00 56.31 161 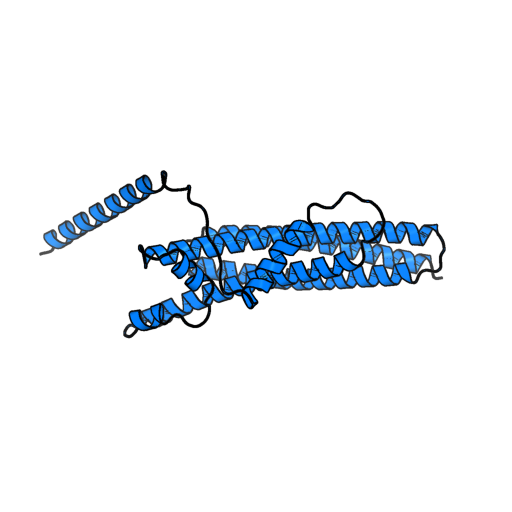ILE A N 1
ATOM 1340 C CA . ILE A 1 161 ? -30.326 6.532 22.371 1.00 56.31 161 ILE A CA 1
ATOM 1341 C C . ILE A 1 161 ? -29.651 7.141 21.137 1.00 56.31 161 ILE A C 1
ATOM 1343 O O . ILE A 1 161 ? -29.138 6.419 20.294 1.00 56.31 161 ILE A O 1
ATOM 1347 N N . ARG A 1 162 ? -29.618 8.474 20.996 1.00 54.09 162 ARG A N 1
ATOM 1348 C CA . ARG A 1 162 ? -28.975 9.159 19.849 1.00 54.09 162 ARG A CA 1
ATOM 1349 C C . ARG A 1 162 ? -27.488 8.776 19.686 1.00 54.09 162 ARG A C 1
ATOM 1351 O O . ARG A 1 162 ? -27.019 8.638 18.562 1.00 54.09 162 ARG A O 1
ATOM 1358 N N . GLU A 1 163 ? -26.813 8.491 20.800 1.00 54.41 163 GLU A N 1
ATOM 1359 C CA . GLU A 1 163 ? -25.412 8.040 20.922 1.00 54.41 163 GLU A CA 1
ATOM 1360 C C . GLU A 1 163 ? -25.134 6.664 20.278 1.00 54.41 163 GLU A C 1
ATOM 1362 O O . GLU A 1 163 ? -24.002 6.343 19.905 1.00 54.41 163 GLU A O 1
ATOM 1367 N N . ALA A 1 164 ? -26.177 5.861 20.058 1.00 55.50 164 ALA A N 1
ATOM 1368 C CA . ALA A 1 164 ? -26.099 4.604 19.322 1.00 55.50 164 ALA A CA 1
ATOM 1369 C C . ALA A 1 164 ? -25.641 4.763 17.873 1.00 55.50 164 ALA A C 1
ATOM 1371 O O . ALA A 1 164 ? -24.868 3.956 17.351 1.00 55.50 164 ALA A O 1
ATOM 1372 N N . LYS A 1 165 ? -26.170 5.790 17.198 1.00 59.09 165 LYS A N 1
ATOM 1373 C CA . LYS A 1 165 ? -25.929 6.008 15.770 1.00 59.09 165 LYS A CA 1
ATOM 1374 C C . LYS A 1 165 ? -24.478 6.398 15.520 1.00 59.09 165 LYS A C 1
ATOM 1376 O O . LYS A 1 165 ? -23.874 5.892 14.576 1.00 59.09 165 LYS A O 1
ATOM 1381 N N . ASP A 1 166 ? -23.923 7.228 16.397 1.00 63.00 166 ASP A N 1
ATOM 1382 C CA . ASP A 1 166 ? -22.540 7.697 16.312 1.00 63.00 166 ASP A CA 1
ATOM 1383 C C . ASP A 1 166 ? -21.554 6.546 16.562 1.00 63.00 166 ASP A C 1
ATOM 1385 O O . ASP A 1 166 ? -20.607 6.356 15.796 1.00 63.00 166 ASP A O 1
ATOM 1389 N N . THR A 1 167 ? -21.848 5.693 17.549 1.00 63.12 167 THR A N 1
ATOM 1390 C CA . THR A 1 167 ? -21.056 4.488 17.846 1.00 63.12 167 THR A CA 1
ATOM 1391 C C . THR A 1 167 ? -21.051 3.497 16.674 1.00 63.12 167 THR A C 1
ATOM 1393 O O . THR A 1 167 ? -19.999 2.997 16.271 1.00 63.12 167 THR A O 1
ATOM 1396 N N . LEU A 1 168 ? -22.215 3.234 16.067 1.00 65.06 168 LEU A N 1
ATOM 1397 C CA . LEU A 1 168 ? -22.323 2.348 14.903 1.00 65.06 168 LEU A CA 1
ATOM 1398 C C . LEU A 1 168 ? -21.591 2.916 13.675 1.00 65.06 168 LEU A C 1
ATOM 1400 O O . LEU A 1 168 ? -20.929 2.173 12.944 1.00 65.06 168 LEU A O 1
ATOM 1404 N N . ALA A 1 169 ? -21.695 4.227 13.442 1.00 68.12 169 ALA A N 1
ATOM 1405 C CA . ALA A 1 169 ? -20.984 4.904 12.361 1.00 68.12 169 ALA A CA 1
ATOM 1406 C C . ALA A 1 169 ? -19.462 4.775 12.524 1.00 68.12 169 ALA A C 1
ATOM 1408 O O . ALA A 1 169 ? -18.745 4.526 11.551 1.00 68.12 169 ALA A O 1
ATOM 1409 N N . GLU A 1 170 ? -18.968 4.875 13.756 1.00 68.19 170 GLU A N 1
ATOM 1410 C CA . GLU A 1 170 ? -17.557 4.693 14.066 1.00 68.19 170 GLU A CA 1
ATOM 1411 C C . GLU A 1 170 ? -17.074 3.255 13.813 1.00 68.19 170 GLU A C 1
ATOM 1413 O O . GLU A 1 170 ? -16.028 3.059 13.187 1.00 68.19 170 GLU A O 1
ATOM 1418 N N . VAL A 1 171 ? -17.839 2.241 14.230 1.00 68.25 171 VAL A N 1
ATOM 1419 C CA . VAL A 1 171 ? -17.512 0.825 13.969 1.00 68.25 171 VAL A CA 1
ATOM 1420 C C . VAL A 1 171 ? -17.434 0.551 12.464 1.00 68.25 171 VAL A C 1
ATOM 1422 O O . VAL A 1 171 ? -16.428 0.025 11.982 1.00 68.25 171 VAL A O 1
ATOM 1425 N N . ARG A 1 172 ? -18.437 0.994 11.692 1.00 68.94 172 ARG A N 1
ATOM 1426 C CA . ARG A 1 172 ? -18.447 0.855 10.224 1.00 68.94 172 ARG A CA 1
ATOM 1427 C C . ARG A 1 172 ? -17.235 1.515 9.575 1.00 68.94 172 ARG A C 1
ATOM 1429 O O . ARG A 1 172 ? -16.613 0.939 8.683 1.00 68.94 172 ARG A O 1
ATOM 1436 N N . LYS A 1 173 ? -16.868 2.708 10.043 1.00 74.19 173 LYS A N 1
ATOM 1437 C CA . LYS A 1 173 ? -15.685 3.428 9.568 1.00 74.19 173 LYS A CA 1
ATOM 1438 C C . LYS A 1 173 ? -14.408 2.627 9.820 1.00 74.19 173 LYS A C 1
ATOM 1440 O O . LYS A 1 173 ? -13.599 2.487 8.909 1.00 74.19 173 LYS A O 1
ATOM 1445 N N . ARG A 1 174 ? -14.236 2.045 11.013 1.00 73.31 174 ARG A N 1
ATOM 1446 C CA . ARG A 1 174 ? -13.066 1.206 11.327 1.00 73.31 174 ARG A CA 1
ATOM 1447 C C . ARG A 1 174 ? -12.989 -0.042 10.442 1.00 73.31 174 ARG A C 1
ATOM 1449 O O . ARG A 1 174 ? -11.894 -0.353 9.977 1.00 73.31 174 ARG A O 1
ATOM 1456 N N . HIS A 1 175 ? -14.114 -0.710 10.171 1.00 75.25 175 HIS A N 1
ATOM 1457 C CA . HIS A 1 175 ? -14.154 -1.845 9.238 1.00 75.25 175 HIS A CA 1
ATOM 1458 C C . HIS A 1 175 ? -13.817 -1.437 7.804 1.00 75.25 175 HIS A C 1
ATOM 1460 O O . HIS A 1 175 ? -13.015 -2.104 7.156 1.00 75.25 175 HIS A O 1
ATOM 1466 N N . SER A 1 176 ? -14.359 -0.315 7.323 1.00 76.50 176 SER A N 1
ATOM 1467 C CA . SER A 1 176 ? -14.025 0.208 5.994 1.00 76.50 176 SER A CA 1
ATOM 1468 C C . SER A 1 176 ? -12.519 0.444 5.835 1.00 76.50 176 SER A C 1
ATOM 1470 O O . SER A 1 176 ? -11.956 0.115 4.794 1.00 76.50 176 SER A O 1
ATOM 1472 N N . GLU A 1 177 ? -11.836 0.940 6.872 1.00 77.94 177 GLU A N 1
ATOM 1473 C CA . GLU A 1 177 ? -10.378 1.099 6.830 1.00 77.94 177 GLU A CA 1
ATOM 1474 C C . GLU A 1 177 ? -9.627 -0.244 6.779 1.00 77.94 177 GLU A C 1
ATOM 1476 O O . GLU A 1 177 ? -8.627 -0.337 6.073 1.00 77.94 177 GLU A O 1
ATOM 1481 N N . ILE A 1 178 ? -10.106 -1.294 7.460 1.00 80.81 178 ILE A N 1
ATOM 1482 C CA . ILE A 1 178 ? -9.525 -2.649 7.358 1.00 80.81 178 ILE A CA 1
ATOM 1483 C C . ILE A 1 178 ? -9.635 -3.178 5.928 1.00 80.81 178 ILE A C 1
ATOM 1485 O O . ILE A 1 178 ? -8.635 -3.626 5.371 1.00 80.81 178 ILE A O 1
ATOM 1489 N N . ILE A 1 179 ? -10.810 -3.046 5.312 1.00 80.31 179 ILE A N 1
ATOM 1490 C CA . ILE A 1 179 ? -11.031 -3.478 3.926 1.00 80.31 179 ILE A CA 1
ATOM 1491 C C . ILE A 1 179 ? -10.082 -2.752 2.975 1.00 80.31 179 ILE A C 1
ATOM 1493 O O . ILE A 1 179 ? -9.502 -3.370 2.088 1.00 80.31 179 ILE A O 1
ATOM 1497 N N . LYS A 1 180 ? -9.884 -1.441 3.154 1.00 83.25 180 LYS A N 1
ATOM 1498 C CA . LYS A 1 180 ? -8.946 -0.677 2.319 1.00 83.25 180 LYS A CA 1
ATOM 1499 C C . LYS A 1 180 ? -7.519 -1.211 2.425 1.00 83.25 180 LYS A C 1
ATOM 1501 O O . LYS A 1 180 ? -6.846 -1.295 1.407 1.00 83.25 180 LYS A O 1
ATOM 1506 N N . ILE A 1 181 ? -7.064 -1.578 3.626 1.00 84.38 181 ILE A N 1
ATOM 1507 C CA . ILE A 1 181 ? -5.737 -2.182 3.829 1.00 84.38 181 ILE A CA 1
ATOM 1508 C C . ILE A 1 181 ? -5.648 -3.534 3.109 1.00 84.38 181 ILE A C 1
ATOM 1510 O O . ILE A 1 181 ? -4.688 -3.779 2.386 1.00 84.38 181 ILE A O 1
ATOM 1514 N N . GLU A 1 182 ? -6.662 -4.390 3.255 1.00 82.00 182 GLU A N 1
ATOM 1515 C CA . GLU A 1 182 ? -6.710 -5.702 2.595 1.00 82.00 182 GLU A CA 1
ATOM 1516 C C . GLU A 1 182 ? -6.729 -5.579 1.062 1.00 82.00 182 GLU A C 1
ATOM 1518 O O . GLU A 1 182 ? -6.036 -6.329 0.374 1.00 82.00 182 GLU A O 1
ATOM 1523 N N . LEU A 1 183 ? -7.449 -4.589 0.523 1.00 85.12 183 LEU A N 1
ATOM 1524 C CA . LEU A 1 183 ? -7.425 -4.255 -0.903 1.00 85.12 183 LEU A CA 1
ATOM 1525 C C . LEU A 1 183 ? -6.040 -3.783 -1.356 1.00 85.12 183 LEU A C 1
ATOM 1527 O O . LEU A 1 183 ? -5.559 -4.260 -2.380 1.00 85.12 183 LEU A O 1
ATOM 1531 N N . THR A 1 184 ? -5.372 -2.909 -0.593 1.00 87.31 184 THR A N 1
ATOM 1532 C CA . THR A 1 184 ? -3.988 -2.501 -0.894 1.00 87.31 184 THR A CA 1
ATOM 1533 C C . THR A 1 184 ? -3.058 -3.714 -0.948 1.00 87.31 184 THR A C 1
ATOM 1535 O O . THR A 1 184 ? -2.305 -3.852 -1.905 1.00 87.31 184 THR A O 1
ATOM 1538 N N . ILE A 1 185 ? -3.126 -4.620 0.035 1.00 84.62 185 ILE A N 1
ATOM 1539 C CA . ILE A 1 185 ? -2.297 -5.839 0.065 1.00 84.62 185 ILE A CA 1
ATOM 1540 C C . ILE A 1 185 ? -2.559 -6.700 -1.172 1.00 84.62 185 ILE A C 1
ATOM 1542 O O . ILE A 1 185 ? -1.616 -7.147 -1.822 1.00 84.62 185 ILE A O 1
ATOM 1546 N N . LYS A 1 186 ? -3.832 -6.910 -1.520 1.00 84.81 186 LYS A N 1
ATOM 1547 C CA . LYS A 1 186 ? -4.208 -7.679 -2.707 1.00 84.81 186 LYS A CA 1
ATOM 1548 C C . LYS A 1 186 ? -3.620 -7.072 -3.982 1.00 84.81 186 LYS A C 1
ATOM 1550 O O . LYS A 1 186 ? -3.022 -7.792 -4.770 1.00 84.81 186 LYS A O 1
ATOM 1555 N N . GLU A 1 187 ? -3.741 -5.759 -4.157 1.00 85.50 187 GLU A N 1
ATOM 1556 C CA . GLU A 1 187 ? -3.197 -5.058 -5.324 1.00 85.50 187 GLU A CA 1
ATOM 1557 C C . GLU A 1 187 ? -1.674 -5.211 -5.425 1.00 85.50 187 GLU A C 1
ATOM 1559 O O . GLU A 1 187 ? -1.158 -5.457 -6.511 1.00 85.50 187 GLU A O 1
ATOM 1564 N N . LEU A 1 188 ? -0.945 -5.134 -4.307 1.00 87.62 188 LEU A N 1
ATOM 1565 C CA . LEU A 1 188 ? 0.507 -5.348 -4.289 1.00 87.62 188 LEU A CA 1
ATOM 1566 C C . LEU A 1 188 ? 0.891 -6.783 -4.678 1.00 87.62 188 LEU A C 1
ATOM 1568 O O . LEU A 1 188 ? 1.843 -6.984 -5.433 1.00 87.62 188 LEU A O 1
ATOM 1572 N N . LEU A 1 189 ? 0.139 -7.776 -4.200 1.00 83.31 189 LEU A N 1
ATOM 1573 C CA . LEU A 1 189 ? 0.346 -9.181 -4.558 1.00 83.31 189 LEU A CA 1
ATOM 1574 C C . LEU A 1 189 ? 0.032 -9.448 -6.035 1.00 83.31 189 LEU A C 1
ATOM 1576 O O . LEU A 1 189 ? 0.771 -10.186 -6.690 1.00 83.31 189 LEU A O 1
ATOM 1580 N N . ASP A 1 190 ? -1.011 -8.818 -6.576 1.00 84.00 190 ASP A N 1
ATOM 1581 C CA . ASP A 1 190 ? -1.341 -8.890 -8.001 1.00 84.00 190 ASP A CA 1
ATOM 1582 C C . ASP A 1 190 ? -0.208 -8.281 -8.850 1.00 84.00 190 ASP A C 1
ATOM 1584 O O . ASP A 1 190 ? 0.220 -8.887 -9.833 1.00 84.00 190 ASP A O 1
ATOM 1588 N N . LEU A 1 191 ? 0.366 -7.146 -8.427 1.00 87.25 191 LEU A N 1
ATOM 1589 C CA . LEU A 1 191 ? 1.549 -6.556 -9.070 1.00 87.25 191 LEU A CA 1
ATOM 1590 C C . LEU A 1 191 ? 2.772 -7.486 -9.007 1.00 87.25 191 LEU A C 1
ATOM 1592 O O . LEU A 1 191 ? 3.480 -7.631 -10.002 1.00 87.25 191 LEU A O 1
ATOM 1596 N N . LEU A 1 192 ? 3.021 -8.145 -7.871 1.00 80.56 192 LEU A N 1
ATOM 1597 C CA . LEU A 1 192 ? 4.113 -9.117 -7.728 1.00 80.56 192 LEU A CA 1
ATOM 1598 C C . LEU A 1 192 ? 3.931 -10.324 -8.652 1.00 80.56 192 LEU A C 1
ATOM 1600 O O . LEU A 1 192 ? 4.893 -10.781 -9.272 1.00 80.56 192 LEU A O 1
ATOM 1604 N N . LYS A 1 193 ? 2.705 -10.839 -8.764 1.00 81.69 193 LYS A N 1
ATOM 1605 C CA . LYS A 1 193 ? 2.377 -11.944 -9.669 1.00 81.69 193 LYS A CA 1
ATOM 1606 C C . LYS A 1 193 ? 2.623 -11.560 -11.126 1.00 81.69 193 LYS A C 1
ATOM 1608 O O . LYS A 1 193 ? 3.228 -12.334 -11.864 1.00 81.69 193 LYS A O 1
ATOM 1613 N N . ASP A 1 194 ? 2.222 -10.351 -11.505 1.00 80.38 194 ASP A N 1
ATOM 1614 C CA . ASP A 1 194 ? 2.453 -9.784 -12.834 1.00 80.38 194 ASP A CA 1
ATOM 1615 C C . ASP A 1 194 ? 3.943 -9.694 -13.205 1.00 80.38 194 ASP A C 1
ATOM 1617 O O . ASP A 1 194 ? 4.277 -9.755 -14.387 1.00 80.38 194 ASP A O 1
ATOM 1621 N N . LEU A 1 195 ? 4.838 -9.557 -12.219 1.00 73.00 195 LEU A N 1
ATOM 1622 C CA . LEU A 1 195 ? 6.291 -9.542 -12.430 1.00 73.00 195 LEU A CA 1
ATOM 1623 C C . LEU A 1 195 ? 6.899 -10.949 -12.492 1.00 73.00 195 LEU A C 1
ATOM 1625 O O . LEU A 1 195 ? 7.867 -11.162 -13.221 1.00 73.00 195 LEU A O 1
ATOM 1629 N N . LYS A 1 196 ? 6.351 -11.902 -11.725 1.00 59.91 196 LYS A N 1
ATOM 1630 C CA . LYS A 1 196 ? 6.886 -13.268 -11.588 1.00 59.91 196 LYS A CA 1
ATOM 1631 C C . LYS A 1 196 ? 6.659 -14.162 -12.807 1.00 59.91 196 LYS A C 1
ATOM 1633 O O . LYS A 1 196 ? 7.427 -15.093 -12.997 1.00 59.91 196 LYS A O 1
ATOM 1638 N N . LEU A 1 197 ? 5.678 -13.873 -13.661 1.00 51.09 197 LEU A N 1
ATOM 1639 C CA . LEU A 1 197 ? 5.356 -14.703 -14.835 1.00 51.09 197 LEU A CA 1
ATOM 1640 C C . LEU A 1 197 ? 6.408 -14.673 -15.971 1.00 51.09 197 LEU A C 1
ATOM 1642 O O . LEU A 1 197 ? 6.143 -15.198 -17.049 1.00 51.09 197 LEU A O 1
ATOM 1646 N N . GLN A 1 198 ? 7.584 -14.066 -15.764 1.00 46.84 198 GLN A N 1
ATOM 1647 C CA . GLN A 1 198 ? 8.669 -14.012 -16.758 1.00 46.84 198 GLN 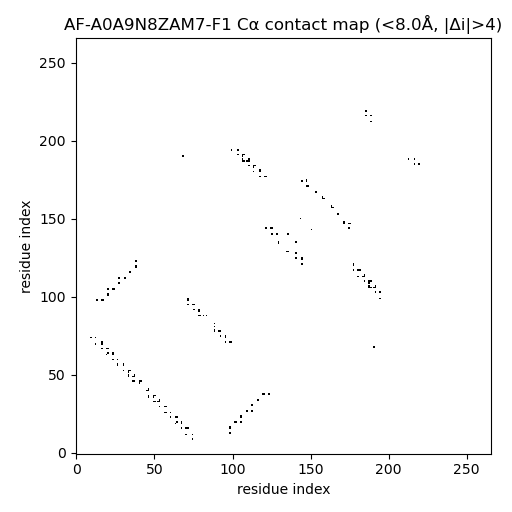A CA 1
ATOM 1648 C C . GLN A 1 198 ? 10.087 -14.158 -16.163 1.00 46.84 198 GLN A C 1
ATOM 1650 O O . GLN A 1 198 ? 11.053 -13.836 -16.850 1.00 46.84 198 GLN A O 1
ATOM 1655 N N . VAL A 1 199 ? 10.236 -14.607 -14.908 1.00 49.22 199 VAL A N 1
ATOM 1656 C CA . VAL A 1 199 ? 11.554 -14.895 -14.291 1.00 49.22 199 VAL A CA 1
ATOM 1657 C C . VAL A 1 199 ? 11.806 -16.407 -14.281 1.00 49.22 199 VAL A C 1
ATOM 1659 O O . VAL A 1 199 ? 12.124 -16.977 -13.245 1.00 49.22 199 VAL A O 1
ATOM 1662 N N . ASP A 1 200 ? 11.636 -17.059 -15.429 1.00 42.00 200 ASP A N 1
ATOM 1663 C CA . ASP A 1 200 ? 12.107 -18.432 -15.631 1.00 42.00 200 ASP A CA 1
ATOM 1664 C C . ASP A 1 200 ? 13.300 -18.385 -16.598 1.00 42.00 200 ASP A C 1
ATOM 1666 O O . ASP A 1 200 ? 13.139 -18.003 -17.758 1.00 42.00 200 ASP A O 1
ATOM 1670 N N . ASP A 1 201 ? 14.499 -18.648 -16.049 1.00 41.34 201 ASP A N 1
ATOM 1671 C CA . ASP A 1 201 ? 15.579 -19.499 -16.607 1.00 41.34 201 ASP A CA 1
ATOM 1672 C C . ASP A 1 201 ? 17.035 -19.066 -16.345 1.00 41.34 201 ASP A C 1
ATOM 1674 O O . ASP A 1 201 ? 17.945 -19.784 -16.757 1.00 41.34 201 ASP A O 1
ATOM 1678 N N . GLN A 1 202 ? 17.334 -17.977 -15.629 1.00 33.31 202 GLN A N 1
ATOM 1679 C CA . GLN A 1 202 ? 18.734 -17.697 -15.257 1.00 33.31 202 GLN A CA 1
ATOM 1680 C C . GLN A 1 202 ? 18.886 -17.379 -13.771 1.00 33.31 202 GLN A C 1
ATOM 1682 O O . GLN A 1 202 ? 18.405 -16.366 -13.276 1.00 33.31 202 GLN A O 1
ATOM 1687 N N . ASP A 1 203 ? 19.594 -18.296 -13.115 1.00 35.50 203 ASP A N 1
ATOM 1688 C CA . ASP A 1 203 ? 20.169 -18.246 -11.775 1.00 35.50 203 ASP A CA 1
ATOM 1689 C C . ASP A 1 203 ? 19.232 -18.612 -10.614 1.00 35.50 203 ASP A C 1
ATOM 1691 O O . ASP A 1 203 ? 18.616 -17.807 -9.913 1.00 35.50 203 ASP A O 1
ATOM 1695 N N . SER A 1 204 ? 19.201 -19.928 -10.393 1.00 39.03 204 SER A N 1
ATOM 1696 C CA . SER A 1 204 ? 18.848 -20.572 -9.139 1.00 39.03 204 SER A CA 1
ATOM 1697 C C . SER A 1 204 ? 19.639 -19.961 -7.978 1.00 39.03 204 SER A C 1
ATOM 1699 O O . SER A 1 204 ? 20.834 -20.211 -7.875 1.00 39.03 204 SER A O 1
ATOM 1701 N N . GLU A 1 205 ? 18.974 -19.165 -7.138 1.00 39.59 205 GLU A N 1
ATOM 1702 C CA . GLU A 1 205 ? 19.059 -19.136 -5.660 1.00 39.59 205 GLU A CA 1
ATOM 1703 C C . GLU A 1 205 ? 18.403 -17.848 -5.114 1.00 39.59 205 GLU A C 1
ATOM 1705 O O . GLU A 1 205 ? 19.001 -17.071 -4.382 1.00 39.59 205 GLU A O 1
ATOM 1710 N N . ILE A 1 206 ? 17.138 -17.584 -5.465 1.00 38.19 206 ILE A N 1
ATOM 1711 C CA . ILE A 1 206 ? 16.308 -16.593 -4.748 1.00 38.19 206 ILE A CA 1
ATOM 1712 C C . ILE A 1 206 ? 14.916 -17.194 -4.528 1.00 38.19 206 ILE A C 1
ATOM 1714 O O . ILE A 1 206 ? 13.893 -16.686 -4.986 1.00 38.19 206 ILE A O 1
ATOM 1718 N N . VAL A 1 207 ? 14.870 -18.341 -3.850 1.00 39.19 207 VAL A N 1
ATOM 1719 C CA . VAL A 1 207 ? 13.617 -19.037 -3.521 1.00 39.19 207 VAL A CA 1
ATOM 1720 C C . VAL A 1 207 ? 13.447 -19.082 -2.008 1.00 39.19 207 VAL A C 1
ATOM 1722 O O . VAL A 1 207 ? 13.544 -20.122 -1.370 1.00 39.19 207 VAL A O 1
ATOM 1725 N N . SER A 1 208 ? 13.185 -17.920 -1.417 1.00 39.09 208 SER A N 1
ATOM 1726 C CA . SER A 1 208 ? 12.685 -17.826 -0.037 1.00 39.09 208 SER A CA 1
ATOM 1727 C C . SER A 1 208 ? 11.566 -16.797 0.143 1.00 39.09 208 SER A C 1
ATOM 1729 O O . SER A 1 208 ? 11.123 -16.568 1.258 1.00 39.09 208 SER A O 1
ATOM 1731 N N . THR A 1 209 ? 11.042 -16.220 -0.945 1.00 40.66 209 THR A N 1
ATOM 1732 C CA . THR A 1 209 ? 9.891 -15.291 -0.904 1.00 40.66 209 THR A CA 1
ATOM 1733 C C . THR A 1 209 ? 8.722 -15.738 -1.786 1.00 40.66 209 THR A C 1
ATOM 1735 O O . THR A 1 209 ? 7.674 -15.101 -1.821 1.00 40.66 209 THR A O 1
ATOM 1738 N N . ALA A 1 210 ? 8.851 -16.858 -2.509 1.00 36.31 210 ALA A N 1
ATOM 1739 C CA . ALA A 1 210 ? 7.736 -17.461 -3.246 1.00 36.31 210 ALA A CA 1
ATOM 1740 C C . ALA A 1 210 ? 6.796 -18.278 -2.345 1.00 36.31 210 ALA A C 1
ATOM 1742 O O . ALA A 1 210 ? 5.600 -18.331 -2.619 1.00 36.31 210 ALA A O 1
ATOM 1743 N N . ILE A 1 211 ? 7.319 -18.843 -1.254 1.00 41.50 211 ILE A N 1
ATOM 1744 C CA . ILE A 1 211 ? 6.569 -19.727 -0.352 1.00 41.50 211 ILE A CA 1
ATOM 1745 C C . ILE A 1 211 ? 5.567 -18.937 0.516 1.00 41.50 211 ILE A C 1
ATOM 1747 O O . ILE A 1 211 ? 4.490 -19.444 0.813 1.00 41.50 211 ILE A O 1
ATOM 1751 N N . ASP A 1 212 ? 5.823 -17.656 0.807 1.00 43.06 212 ASP A N 1
ATOM 1752 C CA . ASP A 1 212 ? 4.900 -16.826 1.601 1.00 43.06 212 ASP A CA 1
ATOM 1753 C C . ASP A 1 212 ? 3.812 -16.118 0.772 1.00 43.06 212 ASP A C 1
ATOM 1755 O O . ASP A 1 212 ? 2.767 -15.741 1.308 1.00 43.06 212 ASP A O 1
ATOM 1759 N N . ILE A 1 213 ? 4.000 -15.980 -0.546 1.00 43.31 213 ILE A N 1
ATOM 1760 C CA . ILE A 1 213 ? 2.997 -15.385 -1.451 1.00 43.31 213 ILE A CA 1
ATOM 1761 C C . ILE A 1 213 ? 1.812 -16.331 -1.665 1.00 43.31 213 ILE A C 1
ATOM 1763 O O . ILE A 1 213 ? 0.678 -15.866 -1.785 1.00 43.31 213 ILE A O 1
ATOM 1767 N N . ASP A 1 214 ? 2.048 -17.643 -1.629 1.00 40.56 214 ASP A N 1
ATOM 1768 C CA . ASP A 1 214 ? 0.974 -18.634 -1.650 1.00 40.56 214 ASP A CA 1
ATOM 1769 C C . ASP A 1 214 ? 0.189 -18.616 -0.325 1.00 40.56 214 ASP A C 1
ATOM 1771 O O . ASP A 1 214 ? -1.033 -18.654 -0.332 1.00 40.56 214 ASP A O 1
ATOM 1775 N N . ILE A 1 215 ? 0.845 -18.390 0.820 1.00 44.09 215 ILE A N 1
ATOM 1776 C CA . ILE A 1 215 ? 0.171 -18.267 2.126 1.00 44.09 215 ILE A CA 1
ATOM 1777 C C . ILE A 1 215 ? -0.617 -16.950 2.246 1.00 44.09 215 ILE A C 1
ATOM 1779 O O . ILE A 1 215 ? -1.729 -16.943 2.783 1.00 44.09 215 ILE A O 1
ATOM 1783 N N . ALA A 1 216 ? -0.087 -15.830 1.744 1.00 40.31 216 ALA A N 1
ATOM 1784 C CA . ALA A 1 216 ? -0.777 -14.537 1.752 1.00 40.31 216 ALA A CA 1
ATOM 1785 C C . ALA A 1 216 ? -1.941 -14.499 0.743 1.00 40.31 216 ALA A C 1
ATOM 1787 O O . ALA A 1 216 ? -3.041 -14.056 1.082 1.00 40.31 216 ALA A O 1
ATOM 1788 N N . GLY A 1 217 ? -1.733 -15.035 -0.466 1.00 40.06 217 GLY A N 1
ATOM 1789 C CA . GLY A 1 217 ? -2.756 -15.182 -1.501 1.00 40.06 217 GLY A CA 1
ATOM 1790 C C . GLY A 1 217 ? -3.848 -16.183 -1.119 1.00 40.06 217 GLY A C 1
ATOM 1791 O O . GLY A 1 217 ? -5.028 -15.868 -1.257 1.00 40.06 217 GLY A O 1
ATOM 1792 N N . GLN A 1 218 ? -3.492 -17.339 -0.547 1.00 37.91 218 GLN A N 1
ATOM 1793 C CA . GLN A 1 218 ? -4.468 -18.303 -0.029 1.00 37.91 218 GLN A CA 1
ATOM 1794 C C . GLN A 1 218 ? -5.198 -17.771 1.203 1.00 37.91 218 GLN A C 1
ATOM 1796 O O . GLN A 1 218 ? -6.393 -18.002 1.312 1.00 37.91 218 GLN A O 1
ATOM 1801 N N . LYS A 1 219 ? -4.580 -16.978 2.092 1.00 39.62 219 LYS A N 1
ATOM 1802 C CA . LYS A 1 219 ? -5.342 -16.289 3.152 1.00 39.62 219 LYS A CA 1
ATOM 1803 C C . LYS A 1 219 ? -6.377 -15.318 2.577 1.00 39.62 219 LYS A C 1
ATOM 1805 O O . LYS A 1 219 ? -7.486 -15.280 3.091 1.00 39.62 219 LYS A O 1
ATOM 1810 N N . ILE A 1 220 ? -6.068 -14.584 1.505 1.00 42.25 220 ILE A N 1
ATOM 1811 C CA . ILE A 1 220 ? -6.993 -13.619 0.878 1.00 42.25 220 ILE A CA 1
ATOM 1812 C C . ILE A 1 220 ? -8.085 -14.314 0.042 1.00 42.25 220 ILE A C 1
ATOM 1814 O O . ILE A 1 220 ? -9.237 -13.878 0.044 1.00 42.25 220 ILE A O 1
ATOM 1818 N N . VAL A 1 221 ? -7.765 -15.421 -0.635 1.00 35.16 221 VAL A N 1
ATOM 1819 C CA . VAL A 1 221 ? -8.717 -16.200 -1.449 1.00 35.16 221 VAL A CA 1
ATOM 1820 C C . VAL A 1 221 ? -9.572 -17.144 -0.587 1.00 35.16 221 VAL A C 1
ATOM 1822 O O . VAL A 1 221 ? -10.770 -17.271 -0.845 1.00 35.16 221 VAL A O 1
ATOM 1825 N N . ASN A 1 222 ? -9.035 -17.706 0.501 1.00 36.81 222 ASN A N 1
ATOM 1826 C CA . ASN A 1 222 ? -9.795 -18.532 1.452 1.00 36.81 222 ASN A CA 1
ATOM 1827 C C . ASN A 1 222 ? -10.722 -17.696 2.352 1.00 36.81 222 ASN A C 1
ATOM 1829 O O . ASN A 1 222 ? -11.728 -18.226 2.816 1.00 36.81 222 ASN A O 1
ATOM 1833 N N . ILE A 1 223 ? -10.482 -16.383 2.515 1.00 42.12 223 ILE A N 1
ATOM 1834 C CA . ILE A 1 223 ? -11.461 -15.436 3.100 1.00 42.12 223 ILE A CA 1
ATOM 1835 C C . ILE A 1 223 ? -12.763 -15.393 2.280 1.00 42.12 223 ILE A C 1
ATOM 1837 O O . ILE A 1 223 ? -13.822 -15.105 2.830 1.00 42.12 223 ILE A O 1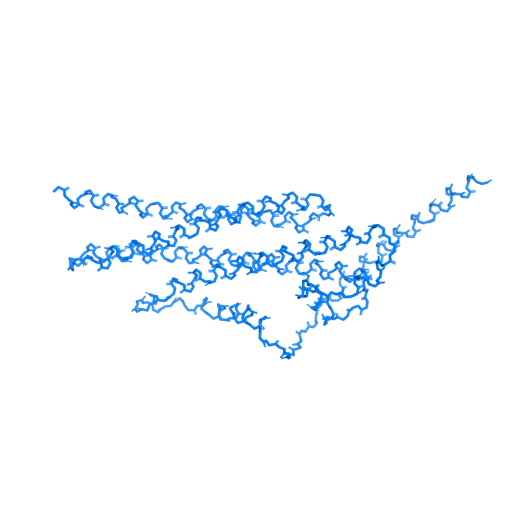
ATOM 1841 N N . SER A 1 224 ? -12.708 -15.735 0.988 1.00 37.03 224 SER A N 1
ATOM 1842 C CA . SER A 1 224 ? -13.894 -15.810 0.128 1.00 37.03 224 SER A CA 1
ATOM 1843 C C . SER A 1 224 ? -14.480 -17.222 -0.012 1.00 37.03 224 SER A C 1
ATOM 1845 O O . SER A 1 224 ? -15.536 -17.345 -0.631 1.00 37.03 224 SER A O 1
ATOM 1847 N N . ARG A 1 225 ? -13.840 -18.289 0.509 1.00 33.59 225 ARG A N 1
ATOM 1848 C CA . ARG A 1 225 ? -14.304 -19.670 0.253 1.00 33.59 225 ARG A CA 1
ATOM 1849 C C . ARG A 1 225 ? -14.356 -20.674 1.409 1.00 33.59 225 ARG A C 1
ATOM 1851 O O . ARG A 1 225 ? -15.223 -21.532 1.309 1.00 33.59 225 ARG A O 1
ATOM 1858 N N . ASP A 1 226 ? -13.579 -20.588 2.493 1.00 30.44 226 ASP A N 1
ATOM 1859 C CA . ASP A 1 226 ? -13.568 -21.679 3.492 1.00 30.44 226 ASP A CA 1
ATOM 1860 C C . ASP A 1 226 ? -14.146 -21.305 4.864 1.00 30.44 226 ASP A C 1
ATOM 1862 O O . ASP A 1 226 ? -13.519 -20.726 5.756 1.00 30.44 226 ASP A O 1
ATOM 1866 N N . LEU A 1 227 ? -15.401 -21.725 5.009 1.00 46.97 227 LEU A N 1
ATOM 1867 C CA . LEU A 1 227 ? -16.008 -22.187 6.243 1.00 46.97 227 LEU A CA 1
ATOM 1868 C C . LEU A 1 227 ? -15.251 -23.437 6.732 1.00 46.97 227 LEU A C 1
ATOM 1870 O O . LEU A 1 227 ? -15.028 -24.362 5.963 1.00 46.97 227 LEU A O 1
ATOM 1874 N N . ASN A 1 228 ? -14.994 -23.496 8.042 1.00 41.25 228 ASN A N 1
ATOM 1875 C CA . ASN A 1 228 ? -14.538 -24.656 8.827 1.00 41.25 228 ASN A CA 1
ATOM 1876 C C . ASN A 1 228 ? -13.016 -24.901 8.923 1.00 41.25 228 ASN A C 1
ATOM 1878 O O . ASN A 1 228 ? -12.384 -25.383 7.996 1.00 41.25 228 ASN A O 1
ATOM 1882 N N . GLY A 1 229 ? -12.475 -24.751 10.144 1.00 32.56 229 GLY A N 1
ATOM 1883 C CA . GLY A 1 229 ? -11.410 -25.646 10.626 1.00 32.56 229 GLY A CA 1
ATOM 1884 C C . GLY A 1 229 ? -10.170 -25.042 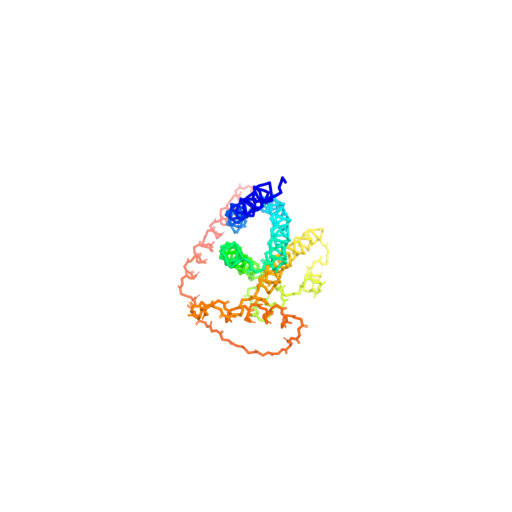11.312 1.00 32.56 229 GLY A C 1
ATOM 1885 O O . GLY A 1 229 ? -9.213 -24.675 10.655 1.00 32.56 229 GLY A O 1
ATOM 1886 N N . VAL A 1 230 ? -10.147 -25.155 12.652 1.00 33.78 230 VAL A N 1
ATOM 1887 C CA . VAL A 1 230 ? -9.000 -25.586 13.507 1.00 33.78 230 VAL A CA 1
ATOM 1888 C C . VAL A 1 230 ? -7.919 -24.583 14.024 1.00 33.78 230 VAL A C 1
ATOM 1890 O O . VAL A 1 230 ? -6.992 -24.198 13.332 1.00 33.78 230 VAL A O 1
ATOM 1893 N N . LYS A 1 231 ? -8.053 -24.298 15.343 1.00 35.78 231 LYS A N 1
ATOM 1894 C CA . LYS A 1 231 ? -7.156 -24.297 16.552 1.00 35.78 231 LYS A CA 1
ATOM 1895 C C . LYS A 1 231 ? -5.662 -23.823 16.582 1.00 35.78 231 LYS A C 1
ATOM 1897 O O . LYS A 1 231 ? -4.863 -24.187 15.735 1.00 35.78 231 LYS A O 1
ATOM 1902 N N . VAL A 1 232 ? -5.300 -23.304 17.793 1.00 34.88 232 VAL A N 1
ATOM 1903 C CA . VAL A 1 232 ? -3.992 -23.312 18.560 1.00 34.88 232 VAL A CA 1
ATOM 1904 C C . VAL A 1 232 ? -3.167 -21.980 18.518 1.00 34.88 232 VAL A C 1
ATOM 1906 O O . VAL A 1 232 ? -3.151 -21.352 17.476 1.00 34.88 232 VAL A O 1
ATOM 1909 N N . ASN A 1 233 ? -2.481 -21.395 19.541 1.00 29.14 233 ASN A N 1
ATOM 1910 C CA . ASN A 1 233 ? -2.074 -21.727 20.936 1.00 29.14 233 ASN A CA 1
ATOM 1911 C C . ASN A 1 233 ? -1.954 -20.489 21.889 1.00 29.14 233 ASN A C 1
ATOM 1913 O O . ASN A 1 233 ? -1.856 -19.348 21.446 1.00 29.14 233 ASN A O 1
ATOM 1917 N N . LYS A 1 234 ? -1.884 -20.733 23.216 1.00 45.22 234 LYS A N 1
ATOM 1918 C CA . LYS A 1 234 ? -1.769 -19.775 24.356 1.00 45.22 234 LYS A CA 1
ATOM 1919 C C . LYS A 1 234 ? -0.322 -19.595 24.868 1.00 45.22 234 LYS A C 1
ATOM 1921 O O . LYS A 1 234 ? 0.264 -20.599 25.251 1.00 45.22 234 LYS A O 1
ATOM 1926 N N . SER A 1 235 ? 0.152 -18.357 25.117 1.00 30.75 235 SER A N 1
ATOM 1927 C CA . SER A 1 235 ? 1.277 -18.101 26.069 1.00 30.75 235 SER A CA 1
ATOM 1928 C C . SER A 1 235 ? 1.578 -16.627 26.475 1.00 30.75 235 SER A C 1
ATOM 1930 O O . SER A 1 235 ? 2.726 -16.283 26.730 1.00 30.75 235 SER A O 1
ATOM 1932 N N . ILE A 1 236 ? 0.592 -15.726 26.649 1.00 33.72 236 ILE A N 1
ATOM 1933 C CA . ILE A 1 236 ? 0.855 -14.337 27.136 1.00 33.72 236 ILE A CA 1
ATOM 1934 C C . ILE A 1 236 ? -0.097 -13.943 28.281 1.00 33.72 236 ILE A C 1
ATOM 1936 O O . ILE A 1 236 ? -0.954 -13.072 28.127 1.00 33.72 236 ILE A O 1
ATOM 1940 N N . ARG A 1 237 ? -0.021 -14.623 29.435 1.00 43.22 237 ARG A N 1
ATOM 1941 C CA . ARG A 1 237 ? -0.970 -14.400 30.555 1.00 43.22 237 ARG A CA 1
ATOM 1942 C C . ARG A 1 237 ? -0.392 -13.828 31.852 1.00 43.22 237 ARG A C 1
ATOM 1944 O O . ARG A 1 237 ? -1.177 -13.464 32.712 1.00 43.22 237 ARG A O 1
ATOM 1951 N N . ARG A 1 238 ? 0.926 -13.673 32.020 1.00 40.78 238 ARG A N 1
ATOM 1952 C CA . ARG A 1 238 ? 1.480 -13.349 33.357 1.00 40.78 238 ARG A CA 1
ATOM 1953 C C . ARG A 1 238 ? 1.821 -11.876 33.620 1.00 40.78 238 ARG A C 1
ATOM 1955 O O . ARG A 1 238 ? 1.939 -11.499 34.773 1.00 40.78 238 ARG A O 1
ATOM 1962 N N . LYS A 1 239 ? 1.895 -11.015 32.596 1.00 42.22 239 LYS A N 1
ATOM 1963 C CA . LYS A 1 239 ? 2.251 -9.585 32.772 1.00 42.22 239 LYS A CA 1
ATOM 1964 C C . LYS A 1 239 ? 1.053 -8.616 32.814 1.00 42.22 239 LYS A C 1
ATOM 1966 O O . LYS A 1 239 ? 1.239 -7.432 33.050 1.00 42.22 239 LYS A O 1
ATOM 1971 N N . LYS A 1 240 ? -0.177 -9.104 32.589 1.00 46.25 240 LYS A N 1
ATOM 1972 C CA . LYS A 1 240 ? -1.385 -8.261 32.443 1.00 46.25 240 LYS A CA 1
ATOM 1973 C C . LYS A 1 240 ? -2.147 -7.995 33.744 1.00 46.25 240 LYS A C 1
ATOM 1975 O O . LYS A 1 240 ? -2.874 -7.013 33.814 1.00 46.25 240 LYS A O 1
ATOM 1980 N N . TRP A 1 241 ? -1.986 -8.840 34.761 1.00 48.19 241 TRP A N 1
ATOM 1981 C CA . TRP A 1 241 ? -2.771 -8.717 35.992 1.00 48.19 241 TRP A CA 1
ATOM 1982 C C . TRP A 1 241 ? -2.321 -7.528 36.857 1.00 48.19 241 TRP A C 1
ATOM 1984 O O . TRP A 1 241 ? -3.154 -6.831 37.421 1.00 48.19 241 TRP A O 1
ATOM 1994 N N . LEU A 1 242 ? -1.022 -7.205 36.850 1.00 49.06 242 LEU A N 1
ATOM 1995 C CA . LEU A 1 242 ? -0.471 -6.083 37.620 1.00 49.06 242 LEU A CA 1
ATOM 1996 C C . LEU A 1 242 ? -0.988 -4.711 37.152 1.00 49.06 242 LEU A C 1
ATOM 1998 O O . LEU A 1 242 ? -1.294 -3.864 37.983 1.00 49.06 242 LEU A O 1
ATOM 2002 N N . ILE A 1 243 ? -1.159 -4.502 35.841 1.00 58.62 243 ILE A N 1
ATOM 2003 C CA . ILE A 1 243 ? -1.666 -3.225 35.303 1.00 58.62 243 ILE A CA 1
ATOM 2004 C C . ILE A 1 243 ? -3.171 -3.070 35.591 1.00 58.62 243 ILE A C 1
ATOM 2006 O O . ILE A 1 243 ? -3.630 -1.978 35.921 1.00 58.62 243 ILE A O 1
ATOM 2010 N N . ALA A 1 244 ? -3.939 -4.163 35.544 1.00 57.12 244 ALA A N 1
ATOM 2011 C CA . ALA A 1 244 ? -5.373 -4.143 35.841 1.00 57.12 244 ALA A CA 1
ATOM 2012 C C . ALA A 1 244 ? -5.667 -3.786 37.311 1.00 57.12 244 ALA A C 1
ATOM 2014 O O . ALA A 1 244 ? -6.582 -3.008 37.583 1.00 57.12 244 ALA A O 1
ATOM 2015 N N . VAL A 1 245 ? -4.856 -4.284 38.251 1.00 66.69 245 VAL A N 1
ATOM 2016 C CA . VAL A 1 245 ? -4.999 -3.964 39.682 1.00 66.69 245 VAL A CA 1
ATOM 2017 C C . VAL A 1 245 ? -4.738 -2.478 39.939 1.00 66.69 245 VAL A C 1
ATOM 2019 O O . VAL A 1 245 ? -5.538 -1.825 40.603 1.00 66.69 245 VAL A O 1
ATOM 2022 N N . ILE A 1 246 ? -3.689 -1.908 39.335 1.00 72.19 246 ILE A N 1
ATOM 2023 C CA . ILE A 1 246 ? -3.357 -0.481 39.490 1.00 72.19 246 ILE A CA 1
ATOM 2024 C C . ILE A 1 246 ? -4.474 0.411 38.926 1.00 72.19 246 ILE A C 1
ATOM 2026 O O . ILE A 1 246 ? -4.871 1.380 39.566 1.00 72.19 246 ILE A O 1
ATOM 2030 N N . THR A 1 247 ? -5.040 0.053 37.768 1.00 69.38 247 THR A N 1
ATOM 2031 C CA . THR A 1 247 ? -6.117 0.843 37.141 1.00 69.38 247 THR A CA 1
ATOM 2032 C C . THR A 1 247 ? -7.408 0.808 37.970 1.00 69.38 247 THR A C 1
ATOM 2034 O O . THR A 1 247 ? -8.103 1.813 38.084 1.00 69.38 247 THR A O 1
ATOM 2037 N N . THR A 1 248 ? -7.701 -0.328 38.611 1.00 70.81 248 THR A N 1
ATOM 2038 C CA . THR A 1 248 ? -8.882 -0.490 39.477 1.00 70.81 248 THR A CA 1
ATOM 2039 C C . THR A 1 248 ? -8.766 0.345 40.758 1.00 70.81 248 THR A C 1
ATOM 2041 O O . THR A 1 248 ? -9.741 0.960 41.183 1.00 70.81 248 THR A O 1
ATOM 2044 N N . ILE A 1 249 ? -7.565 0.435 41.342 1.00 78.94 249 ILE A N 1
ATOM 2045 C CA . ILE A 1 249 ? -7.309 1.237 42.550 1.00 78.94 249 ILE A CA 1
ATOM 2046 C C . ILE A 1 249 ? -7.503 2.736 42.274 1.00 78.94 249 ILE A C 1
ATOM 2048 O O . ILE A 1 249 ? -8.105 3.434 43.086 1.00 78.94 249 ILE A O 1
ATOM 2052 N N . VAL A 1 250 ? -7.065 3.228 41.109 1.00 78.69 250 VAL A N 1
ATOM 2053 C CA . VAL A 1 250 ? -7.232 4.643 40.724 1.00 78.69 250 VAL A CA 1
ATOM 2054 C C . VAL A 1 250 ? -8.710 5.021 40.575 1.00 78.69 250 VAL A C 1
ATOM 2056 O O . VAL A 1 250 ? -9.119 6.085 41.034 1.00 78.69 250 VAL A O 1
ATOM 2059 N N . ILE A 1 251 ? -9.528 4.139 39.992 1.00 79.81 251 ILE A N 1
ATOM 2060 C CA . ILE A 1 251 ? -10.974 4.370 39.841 1.00 79.81 251 ILE A CA 1
ATOM 2061 C C . ILE A 1 251 ? -11.663 4.410 41.211 1.00 79.81 251 ILE A C 1
ATOM 2063 O O . ILE A 1 251 ? -12.514 5.266 41.444 1.00 79.81 251 ILE A O 1
ATOM 2067 N N . LEU A 1 252 ? -11.263 3.539 42.142 1.00 79.88 252 LEU A N 1
ATOM 2068 C CA . LEU A 1 252 ? -11.849 3.497 43.482 1.00 79.88 252 LEU A CA 1
ATOM 2069 C C . LEU A 1 252 ? -11.568 4.786 44.277 1.00 79.88 252 LEU A C 1
ATOM 2071 O O . LEU A 1 252 ? -12.462 5.307 44.940 1.00 79.88 252 LEU A O 1
ATOM 2075 N N . ILE A 1 253 ? -10.354 5.337 44.160 1.00 81.62 253 ILE A N 1
ATOM 2076 C CA . ILE A 1 253 ? -9.963 6.600 44.812 1.00 81.62 253 ILE A CA 1
ATOM 2077 C C . ILE A 1 253 ? -10.790 7.778 44.277 1.00 81.62 253 ILE A C 1
ATOM 2079 O O . ILE A 1 253 ? -11.230 8.622 45.057 1.00 81.62 253 ILE A O 1
ATOM 2083 N N . LEU A 1 254 ? -11.050 7.817 42.966 1.00 78.75 254 LEU A N 1
ATOM 2084 C CA . LEU A 1 254 ? -11.868 8.867 42.352 1.00 78.75 254 LEU A CA 1
ATOM 2085 C C . LEU A 1 254 ? -13.324 8.820 42.822 1.00 78.75 254 LEU A C 1
ATOM 2087 O O . LEU A 1 254 ? -13.904 9.869 43.083 1.00 78.75 254 LEU A O 1
ATOM 2091 N N . VAL A 1 255 ? -13.901 7.625 42.980 1.00 80.94 255 VAL A N 1
ATOM 2092 C CA . VAL A 1 255 ? -15.277 7.464 43.481 1.00 80.94 255 VAL A CA 1
ATOM 2093 C C . VAL A 1 255 ? -15.397 7.931 44.933 1.00 80.94 255 VAL A C 1
ATOM 2095 O O . VAL A 1 255 ? -16.348 8.633 45.269 1.00 80.94 255 VAL A O 1
ATOM 2098 N N . VAL A 1 256 ? -14.420 7.607 45.785 1.00 80.25 256 VAL A N 1
ATOM 2099 C CA . VAL A 1 256 ? -14.413 8.047 47.192 1.00 80.25 256 VAL A CA 1
ATOM 2100 C C . VAL A 1 256 ? -14.299 9.571 47.299 1.00 80.25 256 VAL A C 1
ATOM 2102 O O . VAL A 1 256 ? -15.053 10.183 48.053 1.00 80.25 256 VAL A O 1
ATOM 2105 N N . LEU A 1 257 ? -13.423 10.198 46.506 1.00 77.44 257 LEU A N 1
ATOM 2106 C CA . LEU A 1 257 ? -13.301 11.661 46.437 1.00 77.44 257 LEU A CA 1
ATOM 2107 C C . LEU A 1 257 ? -14.613 12.339 46.025 1.00 77.44 257 LEU A C 1
ATOM 2109 O O . LEU A 1 257 ? -14.974 13.374 46.578 1.00 77.44 257 LEU A O 1
ATOM 2113 N N . LEU A 1 258 ? -15.337 11.739 45.080 1.00 77.81 258 LEU A N 1
ATOM 2114 C CA . LEU A 1 258 ? -16.596 12.270 44.560 1.00 77.81 258 LEU A CA 1
ATOM 2115 C C . LEU A 1 258 ? -17.727 12.181 45.599 1.00 77.81 258 LEU A C 1
ATOM 2117 O O . LEU A 1 258 ? -18.529 13.103 45.711 1.00 77.81 258 LEU A O 1
ATOM 2121 N N . ILE A 1 259 ? -17.757 11.114 46.405 1.00 79.94 259 ILE A N 1
ATOM 2122 C CA . ILE A 1 259 ? -18.730 10.953 47.499 1.00 79.94 259 ILE A CA 1
ATOM 2123 C C . ILE A 1 259 ? -18.472 11.964 48.623 1.00 79.94 259 ILE A C 1
ATOM 2125 O O . ILE A 1 259 ? -19.424 12.546 49.133 1.00 79.94 259 ILE A O 1
ATOM 2129 N N . ILE A 1 260 ? -17.208 12.211 48.984 1.00 77.56 260 ILE A N 1
ATOM 2130 C CA . ILE A 1 260 ? -16.856 13.201 50.016 1.00 77.56 260 ILE A CA 1
ATOM 2131 C C . ILE A 1 260 ? -17.248 14.614 49.556 1.00 77.56 260 ILE A C 1
ATOM 2133 O O . ILE A 1 260 ? -17.908 15.332 50.298 1.00 77.56 260 ILE A O 1
ATOM 2137 N N . LEU A 1 261 ? -16.939 14.974 48.305 1.00 74.12 261 LEU A N 1
ATOM 2138 C CA . LEU A 1 261 ? -17.294 16.277 47.725 1.00 74.12 261 LEU A CA 1
ATOM 2139 C C . LEU A 1 261 ? -18.807 16.515 47.614 1.00 74.12 261 LEU A C 1
ATOM 2141 O O . LEU A 1 261 ? -19.258 17.652 47.722 1.00 74.12 261 LEU A O 1
ATOM 2145 N N . LEU A 1 262 ? -19.597 15.463 47.380 1.00 70.94 262 LEU A N 1
ATOM 2146 C CA . LEU A 1 262 ? -21.059 15.566 47.340 1.00 70.94 262 LEU A CA 1
ATOM 2147 C C . LEU A 1 262 ? -21.691 15.541 48.737 1.00 70.94 262 LEU A C 1
ATOM 2149 O O . LEU A 1 262 ? -22.740 16.149 48.926 1.00 70.94 262 LEU A O 1
ATOM 2153 N N . GLY A 1 263 ? -21.060 14.869 49.703 1.00 65.31 263 GLY A N 1
ATOM 2154 C CA . GLY A 1 263 ? -21.511 14.829 51.096 1.00 65.31 263 GLY A CA 1
ATOM 2155 C C . GLY A 1 263 ? -21.231 16.114 51.876 1.00 65.31 263 GLY A C 1
ATOM 2156 O O . GLY A 1 263 ? -21.924 16.389 52.843 1.00 65.31 263 GLY A O 1
ATOM 2157 N N . GLU A 1 264 ? -20.251 16.915 51.455 1.00 59.34 264 GLU A N 1
ATOM 2158 C CA . GLU A 1 264 ? -19.932 18.214 52.070 1.00 59.34 264 GLU A CA 1
ATOM 2159 C C . GLU A 1 264 ? -20.820 19.360 51.536 1.00 59.34 264 GLU A C 1
ATOM 2161 O O . GLU A 1 264 ? -20.891 20.430 52.134 1.00 59.34 264 GLU A O 1
ATOM 2166 N N . ASN A 1 265 ? -21.539 19.117 50.432 1.00 52.62 265 ASN A N 1
ATOM 2167 C CA . ASN A 1 265 ? -22.444 20.066 49.770 1.00 52.62 265 ASN A CA 1
ATOM 2168 C C . ASN A 1 265 ? -23.944 19.808 50.055 1.00 52.62 265 ASN A C 1
ATOM 2170 O O . ASN A 1 265 ? -24.794 20.386 49.370 1.00 52.62 265 ASN A O 1
ATOM 2174 N N . SER A 1 266 ? -24.279 18.954 51.034 1.00 47.69 266 SER A N 1
ATOM 2175 C CA . SER A 1 266 ? -25.650 18.704 51.525 1.00 47.69 266 SER A CA 1
ATOM 2176 C C . SER A 1 266 ? -25.749 19.031 53.009 1.00 47.69 266 SER A C 1
ATOM 2178 O O . SER A 1 266 ? -26.671 19.781 53.390 1.00 47.69 266 SER A O 1
#

Radius of gyration: 26.06 Å; Cα contacts (8 Å, |Δi|>4): 104; chains: 1; bounding box: 59×46×89 Å

Secondary structure (DSSP, 8-state):
--HHHHHHHHHHHHHHHHHHHHHHHHHHHHHHHHHHHHHH---HHHHHHHHHHHHHHHHHHHHHHHHHHHHHHHHHHHHHTS---HHHHHHHHHHHHHHHHHHHHHHHHHHHHHHHHHHHHHHHHHHHHHHH-TT--HHHHHHHHH-SS--HHHHHH-TT-THHHHHHHHHHHHHHHHHHHHHHHHHHHHHHHHHHTT--SS-----SSHHHHHHHHHHHHHTTT------------SSSHHHHHHHHHHHHHHHHHHHHHHHTT-

Solvent-accessible surface area (backbone atoms only — not comparable to full-atom values): 15569 Å² total; per-residue (Å²): 138,57,68,68,60,53,51,52,57,47,54,50,50,53,51,51,45,52,55,49,49,53,49,43,54,55,47,46,55,51,43,51,58,43,50,56,50,48,70,71,48,85,51,70,69,60,33,49,56,44,51,54,55,38,51,54,54,52,50,56,42,50,53,53,51,51,53,43,51,53,49,51,57,46,54,49,51,62,50,67,73,50,73,87,53,70,62,66,50,48,55,49,50,53,51,50,52,53,52,53,50,54,50,46,52,51,42,50,55,45,40,54,52,50,51,54,49,50,53,52,50,54,51,51,53,48,51,56,50,36,72,79,38,75,85,63,50,73,66,59,45,53,49,57,76,67,53,76,82,78,62,65,73,58,54,71,80,32,79,86,51,81,68,36,58,58,54,52,52,50,52,46,51,55,44,53,52,51,51,51,51,54,51,51,44,49,53,40,50,53,53,48,51,70,60,56,81,73,75,82,88,83,76,96,83,83,82,82,65,66,72,55,50,54,55,53,49,47,54,61,54,39,73,77,69,66,82,88,87,87,89,90,89,88,90,90,75,83,80,59,60,66,60,54,52,56,54,53,53,56,54,54,53,53,54,52,54,52,51,52,60,55,63,77,73,109

pLDDT: mean 72.2, std 19.21, range [29.14, 97.0]

Sequence (266 aa):
MDDNVKNIKLLEEVSSIEQRIDTIEINIAKIKKIQEKIIISVATTEEFALAQKRNQIVHNTREILNETKDLIKRYERNTRDLRSDHSDKKFRSERLNHLKEKFKIVLDTYTQAENTYLDQRKGRMSRQYKVVYPDATQKEIDDYLKNTFDQPIFTNALLGIREAKDTLAEVRKRHSEIIKIELTIKELLDLLKDLKLQVDDQDSEIVSTAIDIDIAGQKIVNISRDLNGVKVNKSIRRKKWLIAVITTIVILILVVLLIILLGENS